Protein AF-A0A9D0VD77-F1 (afdb_monomer_lite)

Structure (mmCIF, N/CA/C/O backbone):
data_AF-A0A9D0VD77-F1
#
_entry.id   AF-A0A9D0VD77-F1
#
loop_
_atom_site.group_PDB
_atom_site.id
_atom_site.type_symbol
_atom_site.label_atom_id
_atom_site.label_alt_id
_atom_site.label_comp_id
_atom_site.label_asym_id
_atom_site.label_entity_id
_atom_site.label_seq_id
_atom_site.pdbx_PDB_ins_code
_atom_site.Cartn_x
_atom_site.Cartn_y
_atom_site.Cartn_z
_atom_site.occupancy
_atom_site.B_iso_or_equiv
_atom_site.auth_seq_id
_atom_site.auth_comp_id
_atom_site.auth_asym_id
_atom_site.auth_atom_id
_atom_site.pdbx_PDB_model_num
ATOM 1 N N . MET A 1 1 ? 48.380 3.563 -12.405 1.00 35.97 1 MET A N 1
ATOM 2 C CA . MET A 1 1 ? 47.969 3.584 -10.986 1.00 35.97 1 MET A CA 1
ATOM 3 C C . MET A 1 1 ? 46.488 3.288 -10.996 1.00 35.97 1 MET A C 1
ATOM 5 O O . MET A 1 1 ? 45.685 4.192 -11.178 1.00 35.97 1 MET A O 1
ATOM 9 N N . ASP A 1 2 ? 46.173 1.997 -10.956 1.00 28.11 2 ASP A N 1
ATOM 10 C CA . ASP A 1 2 ? 44.815 1.476 -11.045 1.00 28.11 2 ASP A CA 1
ATOM 11 C C . ASP A 1 2 ? 44.168 1.548 -9.664 1.00 28.11 2 ASP A C 1
ATOM 13 O O . ASP A 1 2 ? 44.627 0.905 -8.719 1.00 28.11 2 ASP A O 1
ATOM 17 N N . HIS A 1 3 ? 43.115 2.351 -9.536 1.00 27.16 3 HIS A N 1
ATOM 18 C CA . HIS A 1 3 ? 42.268 2.352 -8.350 1.00 27.16 3 HIS A CA 1
ATOM 19 C C . HIS A 1 3 ? 41.115 1.374 -8.568 1.00 27.16 3 HIS A C 1
ATOM 21 O O . HIS A 1 3 ? 40.095 1.702 -9.166 1.00 27.16 3 HIS A O 1
ATOM 27 N N . VAL A 1 4 ? 41.296 0.156 -8.061 1.00 24.28 4 VAL A N 1
ATOM 28 C CA . VAL A 1 4 ? 40.213 -0.805 -7.838 1.00 24.28 4 VAL A CA 1
ATOM 29 C C . VAL A 1 4 ? 39.378 -0.288 -6.666 1.00 24.28 4 VAL A C 1
ATOM 31 O O . VAL A 1 4 ? 39.831 -0.300 -5.520 1.00 24.28 4 VAL A O 1
ATOM 34 N N . VAL A 1 5 ? 38.168 0.198 -6.945 1.00 25.94 5 VAL A N 1
ATOM 35 C CA . VAL A 1 5 ? 37.179 0.525 -5.912 1.00 25.94 5 VAL A CA 1
ATOM 36 C C . VAL A 1 5 ? 36.472 -0.771 -5.521 1.00 25.94 5 VAL A C 1
ATOM 38 O O . VAL A 1 5 ? 35.730 -1.360 -6.301 1.00 25.94 5 VAL A O 1
ATOM 41 N N . SER A 1 6 ? 36.759 -1.236 -4.308 1.00 24.94 6 SER A N 1
ATOM 42 C CA . SER A 1 6 ? 36.106 -2.381 -3.675 1.00 24.94 6 SER A CA 1
ATOM 43 C C . SER A 1 6 ? 34.654 -2.025 -3.342 1.00 24.94 6 SER A C 1
ATOM 45 O O . SER A 1 6 ? 34.401 -1.163 -2.501 1.00 24.94 6 SER A O 1
ATOM 47 N N . ALA A 1 7 ? 33.698 -2.675 -4.009 1.00 24.58 7 ALA A N 1
ATOM 48 C CA . ALA A 1 7 ? 32.282 -2.579 -3.683 1.00 24.58 7 ALA A CA 1
ATOM 49 C C . ALA A 1 7 ? 32.013 -3.325 -2.365 1.00 24.58 7 ALA A C 1
ATOM 51 O O . ALA A 1 7 ? 31.964 -4.555 -2.325 1.00 24.58 7 ALA A O 1
ATOM 52 N N . SER A 1 8 ? 31.847 -2.587 -1.267 1.00 24.56 8 SER A N 1
ATOM 53 C CA . SER A 1 8 ? 31.396 -3.167 -0.004 1.00 24.56 8 SER A CA 1
ATOM 54 C C . SER A 1 8 ? 29.927 -3.578 -0.132 1.00 24.56 8 SER A C 1
ATOM 56 O O . SER A 1 8 ? 29.036 -2.726 -0.143 1.00 24.56 8 SER A O 1
ATOM 58 N N . ALA A 1 9 ? 29.671 -4.882 -0.226 1.00 27.88 9 ALA A N 1
ATOM 59 C CA . ALA A 1 9 ? 28.336 -5.448 -0.094 1.00 27.88 9 ALA A CA 1
ATOM 60 C C . ALA A 1 9 ? 27.751 -5.047 1.274 1.00 27.88 9 ALA A C 1
ATOM 62 O O . ALA A 1 9 ? 28.271 -5.429 2.323 1.00 27.88 9 ALA A O 1
ATOM 63 N N . GLY A 1 10 ? 26.692 -4.232 1.268 1.00 28.14 10 GLY A N 1
ATOM 64 C CA . GLY A 1 10 ? 25.902 -3.957 2.468 1.00 28.14 10 GLY A CA 1
ATOM 65 C C . GLY A 1 10 ? 25.265 -5.244 3.011 1.00 28.14 10 GLY A C 1
ATOM 66 O O . GLY A 1 10 ? 25.152 -6.225 2.273 1.00 28.14 10 GLY A O 1
ATOM 67 N N . PRO A 1 11 ? 24.851 -5.273 4.290 1.00 26.72 11 PRO A N 1
ATOM 68 C CA . PRO A 1 11 ? 24.397 -6.504 4.924 1.00 26.72 11 PRO A CA 1
ATOM 69 C C . PRO A 1 11 ? 23.180 -7.077 4.187 1.00 26.72 11 PRO A C 1
ATOM 71 O O . PRO A 1 11 ? 22.164 -6.398 4.022 1.00 26.72 11 PRO A O 1
ATOM 74 N N . MET A 1 12 ? 23.301 -8.337 3.753 1.00 25.12 12 MET A N 1
ATOM 75 C CA . MET A 1 12 ? 22.178 -9.151 3.287 1.00 25.12 12 MET A CA 1
ATOM 76 C C . MET A 1 12 ? 21.073 -9.155 4.354 1.00 25.12 12 MET A C 1
ATOM 78 O O . MET A 1 12 ? 21.381 -9.283 5.545 1.00 25.12 12 MET A O 1
ATOM 82 N N . PRO A 1 13 ? 19.790 -9.059 3.968 1.00 31.00 13 PRO A N 1
ATOM 83 C CA . PRO A 1 13 ? 18.707 -9.344 4.897 1.00 31.00 13 PRO A CA 1
ATOM 84 C C . PRO A 1 13 ? 18.796 -10.808 5.373 1.00 31.00 13 PRO A C 1
ATOM 86 O O . PRO A 1 13 ? 19.259 -11.669 4.618 1.00 31.00 13 PRO A O 1
ATOM 89 N N . PRO A 1 14 ? 18.376 -11.109 6.616 1.00 28.89 14 PRO A N 1
ATOM 90 C CA . PRO A 1 14 ? 18.438 -12.462 7.155 1.00 28.89 14 PRO A CA 1
ATOM 91 C C . PRO A 1 14 ? 17.616 -13.435 6.299 1.00 28.89 14 PRO A C 1
ATOM 93 O O . PRO A 1 14 ? 16.499 -13.131 5.880 1.00 28.89 14 PRO A O 1
ATOM 96 N N . ALA A 1 15 ? 18.192 -14.610 6.045 1.00 24.89 15 ALA A N 1
ATOM 97 C CA . ALA A 1 15 ? 17.569 -15.687 5.289 1.00 24.89 15 ALA A CA 1
ATOM 98 C C . ALA A 1 15 ? 16.396 -16.305 6.074 1.00 24.89 15 ALA A C 1
ATOM 100 O O . ALA A 1 15 ? 16.571 -16.673 7.235 1.00 24.89 15 ALA A O 1
ATOM 101 N N . GLY A 1 16 ? 15.230 -16.460 5.428 1.00 28.69 16 GLY A N 1
ATOM 102 C CA . GLY A 1 16 ? 14.153 -17.338 5.917 1.00 28.69 16 GLY A CA 1
ATOM 103 C C . GLY A 1 16 ? 12.765 -16.730 6.166 1.00 28.69 16 GLY A C 1
ATOM 104 O O . GLY A 1 16 ? 12.106 -17.154 7.109 1.00 28.69 16 GLY A O 1
ATOM 105 N N . TYR A 1 17 ? 12.268 -15.786 5.358 1.00 32.91 17 TYR A N 1
ATOM 106 C CA . TYR A 1 17 ? 10.870 -15.341 5.495 1.00 32.91 17 TYR A CA 1
ATOM 107 C C . TYR A 1 17 ? 9.922 -16.171 4.612 1.00 32.91 17 TYR A C 1
ATOM 109 O O . TYR A 1 17 ? 9.759 -15.888 3.426 1.00 32.91 17 TYR A O 1
ATOM 117 N N . ASN A 1 18 ? 9.299 -17.198 5.201 1.00 30.47 18 ASN A N 1
ATOM 118 C CA . ASN A 1 18 ? 8.206 -17.957 4.587 1.00 30.47 18 ASN A CA 1
ATOM 119 C C . ASN A 1 18 ? 6.882 -17.195 4.752 1.00 30.47 18 ASN A C 1
ATOM 121 O O . ASN A 1 18 ? 6.482 -16.855 5.860 1.00 30.47 18 ASN A O 1
ATOM 125 N N . GLY A 1 19 ? 6.194 -16.938 3.638 1.00 31.62 19 GLY A N 1
ATOM 126 C CA . GLY A 1 19 ? 4.950 -16.164 3.548 1.00 31.62 19 GLY A CA 1
ATOM 127 C C . GLY A 1 19 ? 3.683 -16.840 4.087 1.00 31.62 19 GLY A C 1
ATOM 128 O O . GLY A 1 19 ? 2.602 -16.532 3.594 1.00 31.62 19 GLY A O 1
ATOM 129 N N . ALA A 1 20 ? 3.789 -17.724 5.078 1.00 29.56 20 ALA A N 1
ATOM 130 C CA . ALA A 1 20 ? 2.644 -18.295 5.781 1.00 29.56 20 ALA A CA 1
ATOM 131 C C . ALA A 1 20 ? 2.590 -17.692 7.191 1.00 29.56 20 ALA A C 1
ATOM 133 O O . ALA A 1 20 ? 3.531 -17.852 7.966 1.00 29.56 20 ALA A O 1
ATOM 134 N N . MET A 1 21 ? 1.517 -16.967 7.524 1.00 39.38 21 MET A N 1
ATOM 135 C CA . MET A 1 21 ? 1.257 -16.631 8.924 1.00 39.38 21 MET A CA 1
ATOM 136 C C . MET A 1 21 ? 0.842 -17.922 9.635 1.00 39.38 21 MET A C 1
ATOM 138 O O . MET A 1 21 ? -0.277 -18.395 9.448 1.00 39.38 21 MET A O 1
ATOM 142 N N . ASP A 1 22 ? 1.762 -18.501 10.409 1.00 35.62 22 ASP A N 1
ATOM 143 C CA . ASP A 1 22 ? 1.461 -19.562 11.371 1.00 35.62 22 ASP A CA 1
ATOM 144 C C . ASP A 1 22 ? 0.293 -19.129 12.271 1.00 35.62 22 ASP A C 1
ATOM 146 O O . ASP A 1 22 ? 0.216 -17.987 12.726 1.00 35.62 22 ASP A O 1
ATOM 150 N N . SER A 1 23 ? -0.618 -20.059 12.555 1.00 40.84 23 SER A N 1
ATOM 151 C CA . SER A 1 23 ? -1.894 -19.844 13.256 1.00 40.84 23 SER A CA 1
ATOM 152 C C . SER A 1 23 ? -1.774 -19.480 14.746 1.00 40.84 23 SER A C 1
ATOM 154 O O . SER A 1 23 ? -2.766 -19.525 15.472 1.00 40.84 23 SER A O 1
ATOM 156 N N . THR A 1 24 ? -0.574 -19.144 15.226 1.00 42.94 24 THR A N 1
ATOM 157 C CA . THR A 1 24 ? -0.346 -18.669 16.596 1.00 42.94 24 THR A CA 1
ATOM 158 C C . THR A 1 24 ? -0.082 -17.165 16.549 1.00 42.94 24 THR A C 1
ATOM 160 O O . THR A 1 24 ? 0.889 -16.758 15.910 1.00 42.94 24 THR A O 1
ATOM 163 N N . PRO A 1 25 ? -0.905 -16.321 17.203 1.00 61.25 25 PRO A N 1
ATOM 164 C CA . PRO A 1 25 ? -0.681 -14.882 17.218 1.00 61.25 25 PRO A CA 1
ATOM 165 C C . PRO A 1 25 ? 0.712 -14.570 17.767 1.00 61.25 25 PRO A C 1
ATOM 167 O O . PRO A 1 25 ? 1.055 -14.999 18.869 1.00 61.25 25 PRO A O 1
ATOM 170 N N . ASP A 1 26 ? 1.503 -13.819 16.999 1.00 79.81 26 ASP A N 1
ATOM 171 C CA . ASP A 1 26 ? 2.815 -13.319 17.413 1.00 79.81 26 ASP A CA 1
ATOM 172 C C . ASP A 1 26 ? 2.726 -12.767 18.858 1.00 79.81 26 ASP A C 1
ATOM 174 O O . ASP A 1 26 ? 1.859 -11.924 19.137 1.00 79.81 26 ASP A O 1
ATOM 178 N N . PRO A 1 27 ? 3.571 -13.230 19.803 1.00 84.88 27 PRO A N 1
ATOM 179 C CA . PRO A 1 27 ? 3.551 -12.767 21.192 1.00 84.88 27 PRO A CA 1
ATOM 180 C C . PRO A 1 27 ? 3.632 -11.240 21.318 1.00 84.88 27 PRO A C 1
ATOM 182 O O . PRO A 1 27 ? 3.025 -10.651 22.216 1.00 84.88 27 PRO A O 1
ATOM 185 N N . THR A 1 28 ? 4.331 -10.594 20.384 1.00 88.00 28 THR A N 1
ATOM 186 C CA . THR A 1 28 ? 4.471 -9.138 20.282 1.00 88.00 28 THR A CA 1
ATOM 187 C C . THR A 1 28 ? 3.136 -8.479 19.948 1.00 88.00 28 THR A C 1
ATOM 189 O O . THR A 1 28 ? 2.740 -7.508 20.596 1.00 88.00 28 THR A O 1
ATOM 192 N N . ILE A 1 29 ? 2.399 -9.039 18.980 1.00 89.94 29 ILE A N 1
ATOM 193 C CA . ILE A 1 29 ? 1.053 -8.577 18.612 1.00 89.94 29 ILE A CA 1
ATOM 194 C C . ILE A 1 29 ? 0.099 -8.785 19.786 1.00 89.94 29 ILE A C 1
ATOM 196 O O . ILE A 1 29 ? -0.645 -7.871 20.128 1.00 89.94 29 ILE A O 1
ATOM 200 N N . THR A 1 30 ? 0.163 -9.940 20.451 1.00 92.81 30 THR A N 1
ATOM 201 C CA . THR A 1 30 ? -0.681 -10.250 21.616 1.00 92.81 30 THR A CA 1
ATOM 202 C C . THR A 1 30 ? -0.473 -9.241 22.747 1.00 92.81 30 THR A C 1
ATOM 204 O O . THR A 1 30 ? -1.439 -8.698 23.287 1.00 92.81 30 THR A O 1
ATOM 207 N N . LYS A 1 31 ? 0.788 -8.925 23.072 1.00 93.94 31 LYS A N 1
ATOM 208 C CA . LYS A 1 31 ? 1.132 -7.908 24.075 1.00 93.94 31 LYS A CA 1
ATOM 209 C C . LYS A 1 31 ? 0.582 -6.531 23.690 1.00 93.94 31 LYS A C 1
ATOM 211 O O . LYS A 1 31 ? -0.022 -5.856 24.524 1.00 93.94 31 LYS A O 1
ATOM 216 N N . LEU A 1 32 ? 0.765 -6.129 22.432 1.00 95.50 32 LEU A N 1
ATOM 217 C CA . LEU A 1 32 ? 0.318 -4.826 21.945 1.00 95.50 32 LEU A CA 1
ATOM 218 C C . LEU A 1 32 ? -1.213 -4.711 21.915 1.00 95.50 32 LEU A C 1
ATOM 220 O O . LEU A 1 32 ? -1.751 -3.672 22.289 1.00 95.50 32 LEU A O 1
ATOM 224 N N . VAL A 1 33 ? -1.921 -5.777 21.533 1.00 96.19 33 VAL A N 1
ATOM 225 C CA . VAL A 1 33 ? -3.389 -5.862 21.601 1.00 96.19 33 VAL A CA 1
ATOM 226 C C . VAL A 1 33 ? -3.873 -5.665 23.039 1.00 96.19 33 VAL A C 1
ATOM 228 O O . VAL A 1 33 ? -4.781 -4.866 23.261 1.00 96.19 33 VAL A O 1
ATOM 231 N N . GLY A 1 34 ? -3.225 -6.300 24.021 1.00 96.88 34 GLY A N 1
ATOM 232 C CA . GLY A 1 34 ? -3.537 -6.087 25.437 1.00 96.88 34 GLY A CA 1
ATOM 233 C C . GLY A 1 34 ? -3.341 -4.632 25.880 1.00 96.88 34 GLY A C 1
ATOM 234 O O . GLY A 1 34 ? -4.207 -4.065 26.546 1.00 96.88 34 GLY A O 1
ATOM 235 N N . ALA A 1 35 ? -2.245 -3.991 25.459 1.00 97.12 35 ALA A N 1
ATOM 236 C CA . ALA A 1 35 ? -1.995 -2.575 25.742 1.00 97.12 35 ALA A CA 1
ATOM 237 C C . ALA A 1 35 ? -3.045 -1.652 25.091 1.00 97.12 35 ALA A C 1
ATOM 239 O O . ALA A 1 35 ? -3.511 -0.702 25.722 1.00 97.12 35 ALA A O 1
ATOM 240 N N . LEU A 1 36 ? -3.467 -1.953 23.857 1.00 97.50 36 LEU A N 1
ATOM 241 C CA . LEU A 1 36 ? -4.533 -1.226 23.161 1.00 97.50 36 LEU A CA 1
ATOM 242 C C . LEU A 1 36 ? -5.879 -1.367 23.883 1.00 97.50 36 LEU A C 1
ATOM 244 O O . LEU A 1 36 ? -6.558 -0.365 24.093 1.00 97.50 36 LEU A O 1
ATOM 248 N N . GLN A 1 37 ? -6.243 -2.579 24.313 1.00 97.44 37 GLN A N 1
ATOM 249 C CA . GLN A 1 37 ? -7.464 -2.829 25.087 1.00 97.44 37 GLN A CA 1
ATOM 250 C C . GLN A 1 37 ? -7.475 -2.052 26.407 1.00 97.44 37 GLN A C 1
ATOM 252 O O . GLN A 1 37 ? -8.487 -1.447 26.755 1.00 97.44 37 GLN A O 1
ATOM 257 N N . GLN A 1 38 ? -6.347 -2.019 27.119 1.00 97.56 38 GLN A N 1
ATOM 258 C CA . GLN A 1 38 ? -6.222 -1.262 28.366 1.00 97.56 38 GLN A CA 1
ATOM 259 C C . GLN A 1 38 ? -6.323 0.253 28.143 1.00 97.56 38 GLN A C 1
ATOM 261 O O . GLN A 1 38 ? -7.007 0.935 28.902 1.00 97.56 38 GLN A O 1
ATOM 266 N N . ALA A 1 39 ? -5.668 0.782 27.106 1.00 97.19 39 ALA A N 1
ATOM 267 C CA . ALA A 1 39 ? -5.648 2.219 26.828 1.00 97.19 39 ALA A CA 1
ATOM 268 C C . ALA A 1 39 ? -6.990 2.755 26.301 1.00 97.19 39 ALA A C 1
ATOM 270 O O . ALA A 1 39 ? -7.376 3.890 26.598 1.00 97.19 39 ALA A O 1
ATOM 271 N N . LEU A 1 40 ? -7.696 1.956 25.498 1.00 96.81 40 LEU A N 1
ATOM 272 C CA . LEU A 1 40 ? -8.943 2.364 24.851 1.00 96.81 40 LEU A CA 1
ATOM 273 C C . LEU A 1 40 ? -10.189 2.001 25.657 1.00 96.81 40 LEU A C 1
ATOM 275 O O . LEU A 1 40 ? -11.193 2.706 25.553 1.00 96.81 40 LEU A O 1
ATOM 279 N N . GLY A 1 41 ? -10.131 0.948 26.478 1.00 95.25 41 GLY A N 1
ATOM 280 C CA . GLY A 1 41 ? -11.246 0.515 27.314 1.00 95.25 41 GLY A CA 1
ATOM 281 C C . GLY A 1 41 ? -12.535 0.353 26.506 1.00 95.25 41 GLY A C 1
ATOM 282 O O . GLY A 1 41 ? -12.547 -0.297 25.463 1.00 95.25 41 GLY A O 1
ATOM 283 N N . GLY A 1 42 ? -13.614 0.986 26.974 1.00 95.19 42 GLY A N 1
ATOM 284 C CA . GLY A 1 42 ? -14.928 0.931 26.325 1.00 95.19 42 GLY A CA 1
ATOM 285 C C . GLY A 1 42 ? -15.010 1.591 24.943 1.00 95.19 42 GLY A C 1
ATOM 286 O O . GLY A 1 42 ? -15.977 1.340 24.235 1.00 95.19 42 GLY A O 1
ATOM 287 N N . SER A 1 43 ? -14.019 2.396 24.544 1.00 97.44 43 SER A N 1
ATOM 288 C CA . SER A 1 43 ? -13.979 3.010 23.208 1.00 97.44 43 SER A CA 1
ATOM 289 C C . SER A 1 43 ? -13.467 2.062 22.125 1.00 97.44 43 SER A C 1
ATOM 291 O O . SER A 1 43 ? -13.608 2.354 20.939 1.00 97.44 43 SER A O 1
ATOM 293 N N . LEU A 1 44 ? -12.834 0.942 22.498 1.00 98.19 44 LEU A N 1
ATOM 294 C CA . LEU A 1 44 ? -12.348 -0.028 21.522 1.00 98.19 44 LEU A CA 1
ATOM 295 C C . LEU A 1 44 ? -13.516 -0.823 20.933 1.00 98.19 44 LEU A C 1
ATOM 297 O O . LEU A 1 44 ? -14.228 -1.514 21.658 1.00 98.19 44 LEU A O 1
ATOM 301 N N . VAL A 1 45 ? -13.643 -0.803 19.608 1.00 98.19 45 VAL A N 1
ATOM 302 C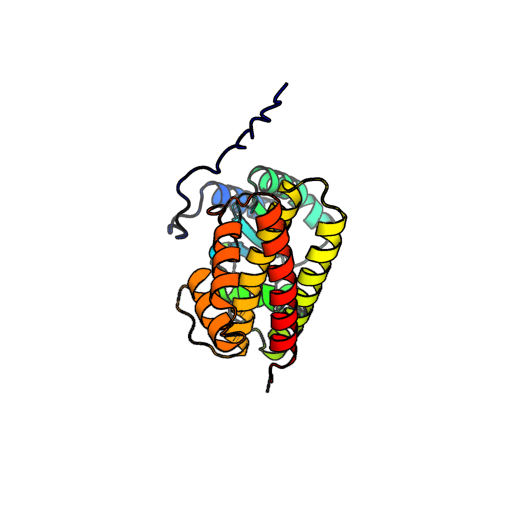 CA . VAL A 1 45 ? -14.633 -1.608 18.881 1.00 98.19 45 VAL A CA 1
ATOM 303 C C . VAL A 1 45 ? -14.013 -2.910 18.391 1.00 98.19 45 VAL A C 1
ATOM 305 O O . VAL A 1 45 ? -14.542 -3.991 18.650 1.00 98.19 45 VAL A O 1
ATOM 308 N N . SER A 1 46 ? -12.898 -2.823 17.663 1.00 98.00 46 SER A N 1
ATOM 309 C CA . SER A 1 46 ? -12.202 -4.002 17.138 1.00 98.00 46 SER A CA 1
ATOM 310 C C . SER A 1 46 ? -10.750 -3.727 16.774 1.00 98.00 46 SER A C 1
ATOM 312 O O . SER A 1 46 ? -10.336 -2.581 16.601 1.00 98.00 46 SER A O 1
ATOM 314 N N . ILE A 1 47 ? -9.964 -4.795 16.674 1.00 97.81 47 ILE A N 1
ATOM 315 C CA . ILE A 1 47 ? -8.589 -4.769 16.183 1.00 97.81 47 ILE A CA 1
ATOM 316 C C . ILE A 1 47 ? -8.445 -5.873 15.144 1.00 97.81 47 ILE A C 1
ATOM 318 O O . ILE A 1 47 ? -8.799 -7.022 15.416 1.00 97.81 47 ILE A O 1
ATOM 322 N N . TYR A 1 48 ? -7.877 -5.535 13.990 1.00 96.69 48 TYR A N 1
ATOM 323 C CA . TYR A 1 48 ? -7.527 -6.488 12.941 1.00 96.69 48 TYR A CA 1
ATOM 324 C C . TYR A 1 48 ? -6.032 -6.442 12.666 1.00 96.69 48 TYR A C 1
ATOM 326 O O . TYR A 1 48 ? -5.448 -5.357 12.627 1.00 96.69 48 TYR A O 1
ATOM 334 N N . THR A 1 49 ? -5.419 -7.591 12.399 1.00 94.75 49 THR A N 1
ATOM 335 C CA . THR A 1 49 ? -4.192 -7.622 11.596 1.00 94.75 49 THR A CA 1
ATOM 336 C C . THR A 1 49 ? -4.576 -7.578 10.124 1.00 94.75 49 THR A C 1
ATOM 338 O O . THR A 1 49 ? -5.636 -8.067 9.745 1.00 94.75 49 THR A O 1
ATOM 341 N N . PHE A 1 50 ? -3.741 -6.964 9.290 1.00 91.44 50 PHE A N 1
ATOM 342 C CA . PHE A 1 50 ? -3.928 -6.987 7.840 1.00 91.44 50 PHE A CA 1
ATOM 343 C C . PHE A 1 50 ? -2.601 -6.753 7.109 1.00 91.44 50 PHE A C 1
ATOM 345 O O . PHE A 1 50 ? -1.597 -6.313 7.688 1.00 91.44 50 PHE A O 1
ATOM 352 N N . GLY A 1 51 ? -2.608 -7.024 5.812 1.00 84.69 51 GLY A N 1
ATOM 353 C CA . GLY A 1 51 ? -1.600 -6.569 4.874 1.00 84.69 51 GLY A CA 1
ATOM 354 C C . GLY A 1 51 ? -1.014 -7.676 4.008 1.00 84.69 51 GLY A C 1
ATOM 355 O O . GLY A 1 51 ? -0.567 -8.705 4.521 1.00 84.69 51 GLY A O 1
ATOM 356 N N . ALA A 1 52 ? -0.919 -7.419 2.705 1.00 73.38 52 ALA A N 1
ATOM 357 C CA . ALA A 1 52 ? -0.421 -8.389 1.732 1.00 73.38 52 ALA A CA 1
ATOM 358 C C . ALA A 1 52 ? 1.062 -8.749 1.947 1.00 73.38 52 ALA A C 1
ATOM 360 O O . ALA A 1 52 ? 1.936 -7.876 2.015 1.00 73.38 52 ALA A O 1
ATOM 361 N N . SER A 1 53 ? 1.366 -10.049 2.016 1.00 69.56 53 SER A N 1
ATOM 362 C CA . SER A 1 53 ? 2.734 -10.570 2.166 1.00 69.56 53 SER A CA 1
ATOM 363 C C . SER A 1 53 ? 3.579 -10.364 0.903 1.00 69.56 53 SER A C 1
ATOM 365 O O . SER A 1 53 ? 4.748 -9.990 1.003 1.00 69.56 53 SER A O 1
ATOM 367 N N . PHE A 1 54 ? 2.976 -10.504 -0.282 1.00 65.00 54 PHE A N 1
ATOM 368 C CA . PHE A 1 54 ? 3.649 -10.404 -1.584 1.00 65.00 54 PHE A CA 1
ATOM 369 C C . PHE A 1 54 ? 4.141 -8.988 -1.943 1.00 65.00 54 PHE A C 1
ATOM 371 O O . PHE A 1 54 ? 4.965 -8.832 -2.841 1.00 65.00 54 PHE A O 1
ATOM 378 N N . ALA A 1 55 ? 3.690 -7.953 -1.227 1.00 59.75 55 ALA A N 1
ATOM 379 C CA . ALA A 1 55 ? 4.119 -6.564 -1.419 1.00 59.75 55 ALA A CA 1
ATOM 380 C C . ALA A 1 55 ? 5.164 -6.094 -0.380 1.00 59.75 55 ALA A C 1
ATOM 382 O O . ALA A 1 55 ? 5.513 -4.909 -0.328 1.00 59.75 55 ALA A O 1
ATOM 383 N N . ARG A 1 56 ? 5.672 -6.988 0.485 1.00 67.56 56 ARG A N 1
ATOM 384 C CA . ARG A 1 56 ? 6.608 -6.617 1.561 1.00 67.56 56 ARG A CA 1
ATOM 385 C C . ARG A 1 56 ? 8.048 -6.470 1.063 1.00 67.56 56 ARG A C 1
ATOM 387 O O . ARG A 1 56 ? 8.517 -7.170 0.169 1.00 67.56 56 ARG A O 1
ATOM 394 N N . GLY A 1 57 ? 8.766 -5.535 1.680 1.00 63.38 57 GLY A N 1
ATOM 395 C CA . GLY A 1 57 ? 10.210 -5.369 1.529 1.00 63.38 57 GLY A CA 1
ATOM 396 C C . GLY A 1 57 ? 10.964 -5.454 2.850 1.00 63.38 57 GLY A C 1
ATOM 397 O O . GLY A 1 57 ? 10.323 -5.491 3.894 1.00 63.38 57 GLY A O 1
ATOM 398 N N . PRO A 1 58 ? 12.310 -5.426 2.842 1.00 65.12 58 PRO A N 1
ATOM 399 C CA . PRO A 1 58 ? 13.120 -5.553 4.060 1.00 65.12 58 PRO A CA 1
ATOM 400 C C . PRO A 1 58 ? 12.819 -4.472 5.109 1.00 65.12 58 PRO A C 1
ATOM 402 O O . PRO A 1 58 ? 12.968 -4.673 6.314 1.00 65.12 58 PRO A O 1
ATOM 405 N N . THR A 1 59 ? 12.373 -3.304 4.645 1.00 69.12 59 THR A N 1
ATOM 406 C CA . THR A 1 59 ? 11.997 -2.153 5.471 1.00 69.12 59 THR A CA 1
ATOM 407 C C . THR A 1 59 ? 10.505 -2.109 5.805 1.00 69.12 59 THR A C 1
ATOM 409 O O . THR A 1 59 ? 10.068 -1.182 6.482 1.00 69.12 59 THR A O 1
ATOM 412 N N . ALA A 1 60 ? 9.710 -3.089 5.361 1.00 73.25 60 ALA A N 1
ATOM 413 C CA . ALA A 1 60 ? 8.289 -3.150 5.685 1.00 73.25 60 ALA A CA 1
ATOM 414 C C . ALA A 1 60 ? 8.077 -3.290 7.204 1.00 73.25 60 ALA A C 1
ATOM 416 O O . ALA A 1 60 ? 8.949 -3.818 7.906 1.00 73.25 60 ALA A O 1
ATOM 417 N N . PRO A 1 61 ? 6.937 -2.809 7.728 1.00 80.50 61 PRO A N 1
ATOM 418 C CA . PRO A 1 61 ? 6.564 -3.097 9.103 1.00 80.50 61 PRO A CA 1
ATOM 419 C C . PRO A 1 61 ? 6.418 -4.610 9.312 1.00 80.50 61 PRO A C 1
ATOM 421 O O . PRO A 1 61 ? 6.006 -5.334 8.400 1.00 80.50 61 PRO A O 1
ATOM 424 N N . ASN A 1 62 ? 6.735 -5.070 10.522 1.00 85.62 62 ASN A N 1
ATOM 425 C CA . ASN A 1 62 ? 6.599 -6.472 10.920 1.00 85.62 62 ASN A CA 1
ATOM 426 C C . ASN A 1 62 ? 5.124 -6.896 10.871 1.00 85.62 62 ASN A C 1
ATOM 428 O O . ASN A 1 62 ? 4.783 -7.950 10.333 1.00 85.62 62 ASN A O 1
ATOM 432 N N . ALA A 1 63 ? 4.237 -6.015 11.333 1.00 88.75 63 ALA A N 1
ATOM 433 C CA . ALA A 1 63 ? 2.793 -6.182 11.259 1.00 88.75 63 ALA A CA 1
ATOM 434 C C . ALA A 1 63 ? 2.089 -4.838 11.045 1.00 88.75 63 ALA A C 1
ATOM 436 O O . ALA A 1 63 ? 2.653 -3.767 11.290 1.00 88.75 63 ALA A O 1
ATOM 437 N N . ARG A 1 64 ? 0.835 -4.896 10.598 1.00 92.75 64 ARG A N 1
ATOM 438 C CA . ARG A 1 64 ? -0.069 -3.745 10.576 1.00 92.75 64 ARG A CA 1
ATOM 439 C C . ARG A 1 64 ? -1.305 -4.093 11.378 1.00 92.75 64 ARG A C 1
ATOM 441 O O . ARG A 1 64 ? -1.841 -5.188 11.212 1.00 92.75 64 ARG A O 1
ATOM 448 N N . LEU A 1 65 ? -1.729 -3.167 12.227 1.00 95.94 65 LEU A N 1
ATOM 449 C CA . LEU A 1 65 ? -2.972 -3.275 12.974 1.00 95.94 65 LEU A CA 1
ATOM 450 C C . LEU A 1 65 ? -3.918 -2.165 12.540 1.00 95.94 65 LEU A C 1
ATOM 452 O O . LEU A 1 65 ? -3.528 -0.997 12.523 1.00 95.94 65 LEU A O 1
ATOM 456 N N . LEU A 1 66 ? -5.151 -2.534 12.207 1.00 97.56 66 LEU A N 1
ATOM 457 C CA . LEU A 1 66 ? -6.267 -1.605 12.105 1.00 97.56 66 LEU A CA 1
ATOM 458 C C . LEU A 1 66 ? -7.005 -1.635 13.439 1.00 97.56 66 LEU A C 1
ATOM 460 O O . LEU A 1 66 ? -7.556 -2.665 13.818 1.00 97.56 66 LEU A O 1
ATOM 464 N N . VAL A 1 67 ? -6.988 -0.515 14.148 1.00 98.06 67 VAL A N 1
ATOM 465 C CA . VAL A 1 67 ? -7.674 -0.320 15.422 1.00 98.06 67 VAL A CA 1
ATOM 466 C C . VAL A 1 67 ? -8.916 0.512 15.143 1.00 98.06 67 VAL A C 1
ATOM 468 O O . VAL A 1 67 ? -8.808 1.655 14.698 1.00 98.06 67 VAL A O 1
ATOM 471 N N . LEU A 1 68 ? -10.085 -0.072 15.384 1.00 98.38 68 LEU A N 1
ATOM 472 C CA . LEU A 1 68 ? -11.365 0.602 15.244 1.00 98.38 68 LEU A CA 1
ATOM 473 C C . LEU A 1 68 ? -11.886 1.029 16.608 1.00 98.38 68 LEU A C 1
ATOM 475 O O . LEU A 1 68 ? -11.984 0.216 17.532 1.00 98.38 68 LEU A O 1
ATOM 479 N N . VAL A 1 69 ? -12.247 2.302 16.704 1.00 98.44 69 VAL A N 1
ATOM 480 C CA . VAL A 1 69 ? -12.821 2.926 17.898 1.00 98.44 69 VAL A CA 1
ATOM 481 C C . VAL A 1 69 ? -14.198 3.512 17.594 1.00 98.44 69 VAL A C 1
ATOM 483 O O . VAL A 1 69 ? -14.559 3.719 16.435 1.00 98.44 69 VAL A O 1
ATOM 486 N N . ASP A 1 70 ? -14.999 3.743 18.626 1.00 97.62 70 ASP A N 1
ATOM 487 C CA . ASP A 1 70 ? -16.350 4.300 18.499 1.00 97.62 70 ASP A CA 1
ATOM 488 C C . ASP A 1 70 ? -16.349 5.797 18.126 1.00 97.62 70 ASP A C 1
ATOM 490 O O . ASP A 1 70 ? -17.252 6.261 17.429 1.00 97.62 70 ASP A O 1
ATOM 494 N N . HIS A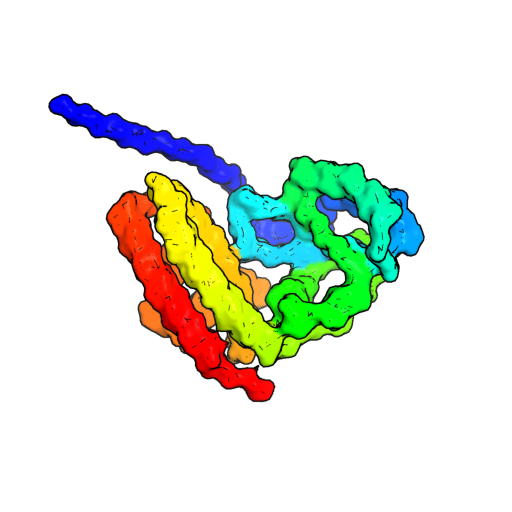 1 71 ? -15.316 6.540 18.530 1.00 97.31 71 HIS A N 1
ATOM 495 C CA . HIS A 1 71 ? -15.096 7.947 18.190 1.00 97.31 71 HIS A CA 1
ATOM 496 C C . HIS A 1 71 ? -13.603 8.283 18.086 1.00 97.31 71 HIS A C 1
ATOM 498 O O . HIS A 1 71 ? -12.747 7.533 18.543 1.00 97.31 71 HIS A O 1
ATOM 504 N N . LEU A 1 72 ? -13.282 9.435 17.491 1.00 96.44 72 LEU A N 1
ATOM 505 C CA . LEU A 1 72 ? -11.921 9.970 17.419 1.00 96.44 72 LEU A CA 1
ATOM 506 C C . LEU A 1 72 ? -11.893 11.384 17.991 1.00 96.44 72 LEU A C 1
ATOM 508 O O . LEU A 1 72 ? -12.544 12.282 17.459 1.00 96.44 72 LEU A O 1
ATOM 512 N N . ASP A 1 73 ? -11.118 11.582 19.053 1.00 97.06 73 ASP A N 1
ATOM 513 C CA . ASP A 1 73 ? -10.904 12.881 19.681 1.00 97.06 73 ASP A CA 1
ATOM 514 C C . ASP A 1 73 ? -9.492 13.004 20.283 1.00 97.06 73 ASP A C 1
ATOM 516 O O . ASP A 1 73 ? -8.716 12.046 20.326 1.00 97.06 73 ASP A O 1
ATOM 520 N N . GLY A 1 74 ? -9.132 14.213 20.723 1.00 97.62 74 GLY A N 1
ATOM 521 C CA . GLY A 1 74 ? -7.830 14.486 21.340 1.00 97.62 74 GLY A CA 1
ATOM 522 C C . GLY A 1 74 ? -7.525 13.589 22.551 1.00 97.62 74 GLY A C 1
ATOM 523 O O . GLY A 1 74 ? -6.473 12.948 22.558 1.00 97.62 74 GLY A O 1
ATOM 524 N N . PRO A 1 75 ? -8.428 13.478 23.544 1.00 97.00 75 PRO A N 1
ATOM 525 C CA . PRO A 1 75 ? -8.229 12.609 24.704 1.00 97.00 75 PRO A CA 1
ATOM 526 C C . PRO A 1 75 ? -7.970 11.137 24.359 1.00 97.00 75 PRO A C 1
ATOM 528 O O . PRO A 1 75 ? -7.143 10.491 25.007 1.00 97.00 75 PRO A O 1
ATOM 531 N N . LEU A 1 76 ? -8.651 10.575 23.357 1.00 97.12 76 LEU A N 1
ATOM 532 C CA . LEU A 1 76 ? -8.401 9.208 22.898 1.00 97.12 76 LEU A CA 1
ATOM 533 C C . LEU A 1 76 ? -7.012 9.074 22.267 1.00 97.12 76 LEU A C 1
ATOM 535 O O . LEU A 1 76 ? -6.293 8.114 22.560 1.00 97.12 76 LEU A O 1
ATOM 539 N N . LEU A 1 77 ? -6.602 10.050 21.452 1.00 96.94 77 LEU A N 1
ATOM 540 C CA . LEU A 1 77 ? -5.263 10.074 20.857 1.00 96.94 77 LEU A CA 1
ATOM 541 C C . LEU A 1 77 ? -4.160 10.196 21.921 1.00 96.94 77 LEU A C 1
ATOM 543 O O . LEU A 1 77 ? -3.127 9.532 21.803 1.00 96.94 77 LEU A O 1
ATOM 547 N N . GLU A 1 78 ? -4.382 10.975 22.984 1.00 96.94 78 GLU A N 1
ATOM 548 C CA . GLU A 1 78 ? -3.453 11.066 24.117 1.00 96.94 78 GLU A CA 1
ATOM 549 C C . GLU A 1 78 ? -3.282 9.717 24.826 1.00 96.94 78 GLU A C 1
ATOM 551 O O . GLU A 1 78 ? -2.147 9.308 25.085 1.00 96.94 78 GLU A O 1
ATOM 556 N N . ARG A 1 79 ? -4.377 8.975 25.060 1.00 96.06 79 ARG A N 1
ATOM 557 C CA . ARG A 1 79 ? -4.313 7.619 25.642 1.00 96.06 79 ARG A CA 1
ATOM 558 C C . ARG A 1 79 ? -3.569 6.626 24.747 1.00 96.06 79 ARG A C 1
ATOM 560 O O . ARG A 1 79 ? -2.876 5.747 25.255 1.00 96.06 79 ARG A O 1
ATOM 567 N N . LEU A 1 80 ? -3.683 6.765 23.426 1.00 95.75 80 LEU A N 1
ATOM 568 C CA . LEU A 1 80 ? -3.000 5.897 22.461 1.00 95.75 80 LEU A CA 1
ATOM 569 C C . LEU A 1 80 ? -1.523 6.234 22.248 1.00 95.75 80 LEU A C 1
ATOM 571 O O . LEU A 1 80 ? -0.767 5.369 21.801 1.00 95.75 80 LEU A O 1
ATOM 575 N N . SER A 1 81 ? -1.090 7.460 22.543 1.00 95.56 81 SER A N 1
ATOM 576 C CA . SER A 1 81 ? 0.271 7.926 22.249 1.00 95.56 81 SER A CA 1
ATOM 577 C C . SER A 1 81 ? 1.381 7.016 22.818 1.00 95.56 81 SER A C 1
ATOM 579 O O . SER A 1 81 ? 2.274 6.631 22.051 1.00 95.56 81 SER A O 1
ATOM 581 N N . PRO A 1 82 ? 1.323 6.556 24.089 1.00 95.94 82 PRO A N 1
ATOM 582 C CA . PRO A 1 82 ? 2.323 5.631 24.630 1.00 95.94 82 PRO A CA 1
ATOM 583 C C . PRO A 1 82 ? 2.337 4.277 23.909 1.00 95.94 82 PRO A C 1
ATOM 585 O O . PRO A 1 82 ? 3.405 3.764 23.575 1.00 95.94 82 PRO A O 1
ATOM 588 N N . VAL A 1 83 ? 1.156 3.730 23.603 1.00 96.25 83 VAL A N 1
ATOM 589 C CA . VAL A 1 83 ? 1.008 2.443 22.902 1.00 96.25 83 VAL A CA 1
ATOM 590 C C . VAL A 1 83 ? 1.517 2.550 21.461 1.00 96.25 83 VAL A C 1
ATOM 592 O O . VAL A 1 83 ? 2.191 1.652 20.961 1.00 96.25 83 VAL A O 1
ATOM 595 N N . SER A 1 84 ? 1.285 3.689 20.803 1.00 94.44 84 SER A N 1
ATOM 596 C CA . SER A 1 84 ? 1.840 3.991 19.481 1.00 94.44 84 SER A CA 1
ATOM 597 C C . SER A 1 84 ? 3.369 4.049 19.497 1.00 94.44 84 SER A C 1
ATOM 599 O O . SER A 1 84 ? 4.019 3.572 18.564 1.00 94.44 84 SER A O 1
ATOM 601 N N . ALA A 1 85 ? 3.969 4.599 20.555 1.00 94.88 85 ALA A N 1
ATOM 602 C CA . ALA A 1 85 ? 5.420 4.614 20.706 1.00 94.88 85 ALA A CA 1
ATOM 603 C C . ALA A 1 85 ? 6.002 3.201 20.874 1.00 94.88 85 ALA A C 1
ATOM 605 O O . ALA A 1 85 ? 7.054 2.914 20.302 1.00 94.88 85 ALA A O 1
ATOM 606 N N . GLU A 1 86 ? 5.322 2.316 21.607 1.00 94.12 86 GLU A N 1
ATOM 607 C CA . GLU A 1 86 ? 5.707 0.903 21.718 1.00 94.12 86 GLU A CA 1
ATOM 608 C C . GLU A 1 86 ? 5.570 0.176 20.374 1.00 94.12 86 GLU A C 1
ATOM 610 O O . GLU A 1 86 ? 6.535 -0.431 19.911 1.00 94.12 86 GLU A O 1
ATOM 615 N N . ALA A 1 87 ? 4.441 0.341 19.681 1.00 94.25 87 ALA A N 1
ATOM 616 C CA . ALA A 1 87 ? 4.223 -0.247 18.360 1.00 94.25 87 ALA A CA 1
ATOM 617 C C . ALA A 1 87 ? 5.327 0.133 17.358 1.00 94.25 87 ALA A C 1
ATOM 619 O O . ALA A 1 87 ? 5.837 -0.725 16.637 1.00 94.25 87 ALA A O 1
ATOM 620 N N . ARG A 1 88 ? 5.765 1.402 17.348 1.00 92.75 88 ARG A N 1
ATOM 621 C CA . ARG A 1 88 ? 6.863 1.859 16.477 1.00 92.75 88 ARG A CA 1
ATOM 622 C C . ARG A 1 88 ? 8.186 1.147 16.763 1.00 92.75 88 ARG A C 1
ATOM 624 O O . ARG A 1 88 ? 8.901 0.844 15.809 1.00 92.75 88 ARG A O 1
ATOM 631 N N . LYS A 1 89 ? 8.514 0.871 18.033 1.00 92.31 89 LYS A N 1
ATOM 632 C CA . LYS A 1 89 ? 9.740 0.136 18.407 1.00 92.31 89 LYS A CA 1
ATOM 633 C C . LYS A 1 89 ? 9.726 -1.283 17.843 1.00 92.31 89 LYS A C 1
ATOM 635 O O . LYS A 1 89 ? 10.736 -1.734 17.316 1.00 92.31 89 LYS A O 1
ATOM 640 N N . GLU A 1 90 ? 8.556 -1.912 17.851 1.00 91.19 90 GLU A N 1
ATOM 641 C CA . GLU A 1 90 ? 8.333 -3.251 17.295 1.00 91.19 90 GLU A CA 1
ATOM 642 C C . GLU A 1 90 ? 8.116 -3.255 15.772 1.00 91.19 90 GLU A C 1
ATOM 644 O O . GLU A 1 90 ? 7.809 -4.290 15.176 1.00 91.19 90 GLU A O 1
ATOM 649 N N . ARG A 1 91 ? 8.260 -2.094 15.112 1.00 90.75 91 ARG A N 1
ATOM 650 C CA . ARG A 1 91 ? 7.961 -1.889 13.684 1.00 90.75 91 ARG A CA 1
ATOM 651 C C . ARG A 1 91 ? 6.542 -2.338 13.317 1.00 90.75 91 ARG A C 1
ATOM 653 O O . ARG A 1 91 ? 6.314 -2.829 12.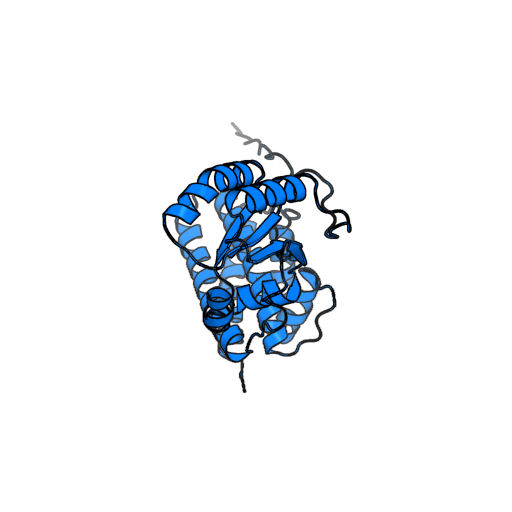211 1.00 90.75 91 ARG A O 1
ATOM 660 N N . ILE A 1 92 ? 5.590 -2.159 14.227 1.00 92.31 92 ILE A N 1
ATOM 661 C CA . ILE A 1 92 ? 4.165 -2.388 13.998 1.00 92.31 92 ILE A CA 1
ATOM 662 C C . ILE A 1 92 ? 3.524 -1.061 13.597 1.00 92.31 92 ILE A C 1
ATOM 664 O O . ILE A 1 92 ? 3.587 -0.066 14.322 1.00 92.31 92 ILE A O 1
ATOM 668 N N . LEU A 1 93 ? 2.899 -1.044 12.422 1.00 92.12 93 LEU A N 1
ATOM 669 C CA . LEU A 1 93 ? 2.148 0.115 11.959 1.00 92.12 93 LEU A CA 1
ATOM 670 C C . LEU A 1 93 ? 0.737 0.068 12.547 1.00 92.12 93 LEU A C 1
ATOM 672 O O . LEU A 1 93 ? -0.024 -0.850 12.250 1.00 92.12 93 LEU A O 1
ATOM 676 N N . LEU A 1 94 ? 0.381 1.078 13.336 1.00 94.62 94 LEU A N 1
ATOM 677 C CA . LEU A 1 94 ? -0.992 1.276 13.790 1.00 94.62 94 LEU A CA 1
ATOM 678 C C . LEU A 1 94 ? -1.729 2.197 12.819 1.00 94.62 94 LEU A C 1
ATOM 680 O O . LEU A 1 94 ? -1.294 3.326 12.582 1.00 94.62 94 LEU A O 1
ATOM 684 N N . ARG A 1 95 ? -2.857 1.722 12.298 1.00 95.38 95 ARG A N 1
ATOM 685 C CA . ARG A 1 95 ? -3.874 2.537 11.637 1.00 95.38 95 ARG A CA 1
ATOM 686 C C . ARG A 1 95 ? -5.073 2.639 12.568 1.00 95.38 95 ARG A C 1
ATOM 688 O O . ARG A 1 95 ? -5.509 1.633 13.115 1.00 95.38 95 ARG A O 1
ATOM 695 N N . LEU A 1 96 ? -5.575 3.851 12.752 1.00 96.69 96 LEU A N 1
ATOM 696 C CA . LEU A 1 96 ? -6.693 4.152 13.635 1.00 96.69 96 LEU A CA 1
ATOM 697 C C . LEU A 1 96 ? -7.841 4.713 12.800 1.00 96.69 96 LEU A C 1
ATOM 699 O O . LEU A 1 96 ? -7.602 5.586 11.966 1.00 96.69 96 LEU A O 1
ATOM 703 N N . ASP A 1 97 ? -9.052 4.214 13.021 1.00 97.56 97 ASP A N 1
ATOM 704 C CA . ASP A 1 97 ? -10.259 4.689 12.341 1.00 97.56 97 ASP A CA 1
ATOM 705 C C . ASP A 1 97 ? -11.515 4.372 13.175 1.00 97.56 97 ASP A C 1
ATOM 707 O O . ASP A 1 97 ? -11.432 3.774 14.250 1.00 97.56 97 ASP A O 1
ATOM 711 N N . THR A 1 98 ? -12.687 4.746 12.672 1.00 98.00 98 THR A N 1
ATOM 712 C CA . THR A 1 98 ? -13.982 4.262 13.169 1.00 98.00 98 THR A CA 1
ATOM 713 C C . THR A 1 98 ? -14.582 3.269 12.171 1.00 98.00 98 THR A C 1
ATOM 715 O O . THR A 1 98 ? -14.303 3.377 10.975 1.00 98.00 98 THR A O 1
ATOM 718 N N . PRO A 1 99 ? -15.462 2.340 12.591 1.00 97.50 99 PRO A N 1
ATOM 719 C CA . PRO A 1 99 ? -16.155 1.460 11.647 1.00 97.50 99 PRO A CA 1
ATOM 720 C C . PRO A 1 99 ? -16.898 2.239 10.557 1.00 97.50 99 PRO A C 1
ATOM 722 O O . PRO A 1 99 ? -16.800 1.922 9.375 1.00 97.50 99 PRO A O 1
ATOM 725 N N . LYS A 1 100 ? -17.582 3.324 10.948 1.00 96.62 100 LYS A N 1
ATOM 726 C CA . LYS A 1 100 ? -18.286 4.206 10.013 1.00 96.62 100 LYS A CA 1
ATOM 727 C C . LYS A 1 100 ? -17.326 4.882 9.032 1.00 96.62 100 LYS A C 1
ATOM 729 O O . LYS A 1 100 ? -17.672 5.006 7.867 1.00 96.62 100 LYS A O 1
ATOM 734 N N . GLY A 1 101 ? -16.152 5.314 9.493 1.00 96.25 101 GLY A N 1
ATOM 735 C CA . GLY A 1 101 ? -15.130 5.946 8.655 1.00 96.25 101 GLY A CA 1
ATOM 736 C C . GLY A 1 101 ? -14.593 5.003 7.582 1.00 96.25 101 GLY A C 1
ATOM 737 O O . GLY A 1 101 ? -14.562 5.370 6.410 1.00 96.25 101 GLY A O 1
ATOM 738 N N . VAL A 1 102 ? -14.271 3.759 7.952 1.00 96.62 102 VAL A N 1
ATOM 739 C CA . VAL A 1 102 ? -13.812 2.740 6.992 1.00 96.62 102 VAL A CA 1
ATOM 740 C C . VAL A 1 102 ? -14.896 2.429 5.958 1.00 96.62 102 VAL A C 1
ATOM 742 O O . VAL A 1 102 ? -14.624 2.470 4.763 1.00 96.62 102 VAL A O 1
ATOM 745 N N . LEU A 1 103 ? -16.133 2.179 6.398 1.00 94.94 103 LEU A N 1
ATOM 746 C CA . LEU A 1 103 ? -17.245 1.858 5.495 1.00 94.94 103 LEU A CA 1
ATOM 747 C C . LEU A 1 103 ? -17.625 3.027 4.575 1.00 94.94 103 LEU A C 1
ATOM 749 O O . LEU A 1 103 ? -17.996 2.808 3.429 1.00 94.94 103 LEU A O 1
ATOM 753 N N . ALA A 1 104 ? -17.527 4.268 5.057 1.00 94.69 104 ALA A N 1
ATOM 754 C CA . ALA A 1 104 ? -17.860 5.462 4.281 1.00 94.69 104 ALA A CA 1
ATOM 755 C C . ALA A 1 104 ? -16.727 5.938 3.356 1.00 94.69 104 ALA A C 1
ATOM 757 O O . ALA A 1 104 ? -16.863 6.998 2.754 1.00 94.69 104 ALA A O 1
ATOM 758 N N . SER A 1 105 ? -15.606 5.215 3.290 1.00 94.62 105 SER A N 1
ATOM 759 C CA . SER A 1 105 ? -14.437 5.609 2.498 1.00 94.62 105 SER A CA 1
ATOM 760 C C . SER A 1 105 ? -13.964 4.523 1.528 1.00 94.62 105 SER A C 1
ATOM 762 O O . SER A 1 105 ? -12.826 4.554 1.050 1.00 94.62 105 SER A O 1
ATOM 764 N N . THR A 1 106 ? -14.832 3.554 1.226 1.00 94.19 106 THR A N 1
ATOM 765 C CA . THR A 1 106 ? -14.520 2.441 0.320 1.00 94.19 106 THR A CA 1
ATOM 766 C C . THR A 1 106 ? -14.326 2.880 -1.131 1.00 94.19 106 THR A C 1
ATOM 768 O O . THR A 1 106 ? -13.598 2.216 -1.866 1.00 94.19 106 THR A O 1
ATOM 771 N N . ASP A 1 107 ? -14.920 4.005 -1.516 1.00 93.00 107 ASP A N 1
ATOM 772 C CA . ASP A 1 107 ? -14.828 4.670 -2.818 1.00 93.00 107 ASP A CA 1
ATOM 773 C C . ASP A 1 107 ? -13.541 5.492 -2.988 1.00 93.00 107 ASP A C 1
ATOM 775 O O . ASP A 1 107 ? -12.922 5.483 -4.051 1.00 93.00 107 ASP A O 1
ATOM 779 N N . VAL A 1 108 ? -13.091 6.156 -1.922 1.00 93.06 108 VAL A N 1
ATOM 780 C CA . VAL A 1 108 ? -11.876 6.986 -1.923 1.00 93.06 108 VAL A CA 1
ATOM 781 C C . VAL A 1 108 ? -10.609 6.206 -1.565 1.00 93.06 108 VAL A C 1
ATOM 783 O O . VAL A 1 108 ? -9.513 6.614 -1.949 1.00 93.06 108 VAL A O 1
ATOM 786 N N . PHE A 1 109 ? -10.730 5.066 -0.872 1.00 92.50 109 PHE A N 1
ATOM 787 C CA . PHE A 1 109 ? -9.615 4.156 -0.571 1.00 92.50 109 PHE A CA 1
ATOM 788 C C . PHE A 1 109 ? -9.830 2.693 -1.033 1.00 92.50 109 PHE A C 1
ATOM 790 O O . PHE A 1 109 ? -9.467 1.774 -0.293 1.00 92.50 109 PHE A O 1
ATOM 797 N N . PRO A 1 110 ? -10.332 2.418 -2.252 1.00 93.00 110 PRO A N 1
ATOM 798 C CA . PRO A 1 110 ? -10.694 1.072 -2.720 1.00 93.00 110 PRO A CA 1
ATOM 799 C C . PRO A 1 110 ? -9.552 0.052 -2.650 1.00 93.00 110 PRO A C 1
ATOM 801 O O . PRO A 1 110 ? -9.769 -1.104 -2.308 1.00 93.00 110 PRO A O 1
ATOM 804 N N . VAL A 1 111 ? -8.311 0.473 -2.896 1.00 90.19 111 VAL A N 1
ATOM 805 C CA . VAL A 1 111 ? -7.120 -0.393 -2.817 1.00 90.19 111 VAL A CA 1
ATOM 806 C C . VAL A 1 111 ? -6.855 -0.863 -1.376 1.00 90.19 111 VAL A C 1
ATOM 808 O O . VAL A 1 111 ? -6.475 -2.014 -1.154 1.00 90.19 111 VAL A O 1
ATOM 811 N N . PHE A 1 112 ? -7.084 0.007 -0.387 1.00 90.69 112 PHE A N 1
ATOM 812 C CA . PHE A 1 112 ? -6.995 -0.347 1.034 1.00 90.69 112 PHE A CA 1
ATOM 813 C C . PHE A 1 112 ? -8.184 -1.210 1.469 1.00 90.69 112 PHE A C 1
ATOM 815 O O . PHE A 1 112 ? -7.989 -2.191 2.182 1.00 90.69 112 PHE A O 1
ATOM 822 N N . THR A 1 113 ? -9.391 -0.889 1.000 1.00 93.50 113 THR A N 1
ATOM 823 C CA . THR A 1 113 ? -10.596 -1.705 1.205 1.00 93.50 113 THR A CA 1
ATOM 824 C C . THR A 1 113 ? -10.380 -3.133 0.722 1.00 93.50 113 THR A C 1
ATOM 826 O O . THR A 1 113 ? -10.618 -4.077 1.470 1.00 93.50 113 THR A O 1
ATOM 829 N N . LEU A 1 114 ? -9.837 -3.288 -0.487 1.00 90.94 114 LEU A N 1
ATOM 830 C CA . LEU A 1 114 ? -9.471 -4.583 -1.042 1.00 90.94 114 LEU A CA 1
ATOM 831 C C . LEU A 1 114 ? -8.469 -5.327 -0.144 1.00 90.94 114 LEU A C 1
ATOM 833 O O . LEU A 1 114 ? -8.645 -6.511 0.117 1.00 90.94 114 LEU A O 1
ATOM 837 N N . GLU A 1 115 ? -7.469 -4.631 0.409 1.00 89.50 115 GLU A N 1
ATOM 838 C CA . GLU A 1 115 ? -6.484 -5.255 1.311 1.00 89.50 115 GLU A CA 1
ATOM 839 C C . GLU A 1 115 ? -7.150 -5.831 2.559 1.00 89.50 115 GLU A C 1
ATOM 841 O O . GLU A 1 115 ? -6.798 -6.920 3.019 1.00 89.50 115 GLU A O 1
ATOM 846 N N . LEU A 1 116 ? -8.123 -5.103 3.108 1.00 92.06 116 LEU A N 1
ATOM 847 C CA . LEU A 1 116 ? -8.905 -5.549 4.254 1.00 92.06 116 LEU A CA 1
ATOM 848 C C . LEU A 1 116 ? -9.842 -6.705 3.899 1.00 92.06 116 LEU A C 1
ATOM 850 O O . LEU A 1 116 ? -10.058 -7.568 4.744 1.00 92.06 116 LEU A O 1
ATOM 854 N N . ILE A 1 117 ? -10.409 -6.741 2.693 1.00 90.69 117 ILE A N 1
ATOM 855 C CA . ILE A 1 117 ? -11.193 -7.890 2.214 1.00 90.69 117 ILE A CA 1
ATOM 856 C C . ILE A 1 117 ? -10.313 -9.135 2.148 1.00 90.69 117 ILE A C 1
ATOM 858 O O . ILE A 1 117 ? -10.672 -10.169 2.702 1.00 90.69 117 ILE A O 1
ATOM 862 N N . ASP A 1 118 ? -9.129 -8.991 1.568 1.00 85.81 118 ASP A N 1
ATOM 863 C CA . ASP A 1 118 ? -8.240 -10.107 1.272 1.00 85.81 118 ASP A CA 1
ATOM 864 C C . ASP A 1 118 ? -7.495 -10.660 2.492 1.00 85.81 118 ASP A C 1
ATOM 866 O O . ASP A 1 118 ? -7.151 -11.840 2.530 1.00 85.81 118 ASP A O 1
ATOM 870 N N . THR A 1 119 ? -7.142 -9.801 3.453 1.00 88.44 119 THR A N 1
ATOM 871 C CA . THR A 1 119 ? -6.092 -10.143 4.431 1.00 88.44 119 THR A CA 1
ATOM 872 C C . THR A 1 119 ? -6.438 -9.864 5.884 1.00 88.44 119 THR A C 1
ATOM 874 O O . THR A 1 119 ? -5.610 -10.154 6.754 1.00 88.44 119 THR A O 1
ATOM 877 N N . ARG A 1 120 ? -7.607 -9.278 6.184 1.00 92.31 120 ARG A N 1
ATOM 878 C CA . ARG A 1 120 ? -7.929 -8.949 7.576 1.00 92.31 120 ARG A CA 1
ATOM 879 C C . ARG A 1 120 ? -8.116 -10.215 8.405 1.00 92.31 120 ARG A C 1
ATOM 881 O O . ARG A 1 120 ? -8.800 -11.148 7.996 1.00 92.31 120 ARG A O 1
ATOM 888 N N . VAL A 1 121 ? -7.591 -10.194 9.621 1.00 93.12 121 VAL A N 1
ATOM 889 C CA . VAL A 1 121 ? -7.900 -11.188 10.650 1.00 93.12 121 VAL A CA 1
ATOM 890 C C . VAL A 1 121 ? -8.296 -10.441 11.911 1.00 93.12 121 VAL A C 1
ATOM 892 O O . VAL A 1 121 ? -7.525 -9.626 12.418 1.00 93.12 121 VAL A O 1
ATOM 895 N N . LEU A 1 122 ? -9.507 -10.692 12.410 1.00 95.50 122 LEU A N 1
ATOM 896 C CA . LEU A 1 122 ? -9.976 -10.124 13.672 1.00 95.50 122 LEU A CA 1
ATOM 897 C C . LEU A 1 122 ? -9.147 -10.708 14.822 1.00 95.50 122 LEU A C 1
ATOM 899 O O . LEU A 1 122 ? -9.126 -11.921 15.019 1.00 95.50 122 LEU A O 1
ATOM 903 N N . VAL A 1 123 ? -8.488 -9.843 15.593 1.00 95.88 123 VAL A N 1
ATOM 904 C CA . VAL A 1 123 ? -7.678 -10.250 16.755 1.00 95.88 123 VAL A CA 1
ATOM 905 C C . VAL A 1 123 ? -8.277 -9.806 18.090 1.00 95.88 123 VAL A C 1
ATOM 907 O O . VAL A 1 123 ? -7.93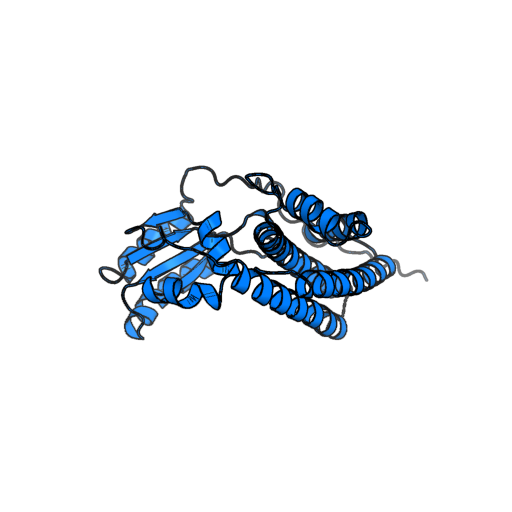0 -10.370 19.124 1.00 95.88 123 VAL A O 1
ATOM 910 N N . ALA A 1 124 ? -9.189 -8.827 18.094 1.00 96.19 124 ALA A N 1
ATOM 911 C CA . ALA A 1 124 ? -9.962 -8.443 19.277 1.00 96.19 124 ALA A CA 1
ATOM 912 C C . ALA A 1 124 ? -11.256 -7.702 18.902 1.00 96.19 124 ALA A C 1
ATOM 914 O O . ALA A 1 124 ? -11.281 -6.970 17.916 1.00 96.19 124 ALA A O 1
ATOM 915 N N . GLY A 1 125 ? -12.291 -7.812 19.742 1.00 95.88 125 GLY A N 1
ATOM 916 C CA . GLY A 1 125 ? -13.549 -7.065 19.611 1.00 95.88 125 GLY A CA 1
ATOM 917 C C . GLY A 1 125 ? -14.581 -7.731 18.697 1.00 95.88 125 GLY A C 1
ATOM 918 O O . GLY A 1 125 ? -14.601 -8.954 18.575 1.00 95.88 125 GLY A O 1
ATOM 919 N N . THR A 1 126 ? -15.448 -6.923 18.084 1.00 93.88 126 THR A N 1
ATOM 920 C CA . THR A 1 126 ? -16.545 -7.392 17.215 1.00 93.88 126 THR A CA 1
ATOM 921 C C . THR A 1 126 ? -16.215 -7.159 15.745 1.00 93.88 126 THR A C 1
ATOM 923 O O . THR A 1 126 ? -15.795 -6.059 15.381 1.00 93.88 126 THR A O 1
ATOM 926 N N . ASP A 1 127 ? -16.463 -8.153 14.885 1.00 95.38 127 ASP A N 1
ATOM 927 C CA . ASP A 1 127 ? -16.315 -7.963 13.439 1.00 95.38 127 ASP A CA 1
ATOM 928 C C . ASP A 1 127 ? -17.353 -6.956 12.921 1.00 95.38 127 ASP A C 1
ATOM 930 O O . ASP A 1 127 ? -18.555 -7.215 12.902 1.00 95.38 127 ASP A O 1
ATOM 934 N N . THR A 1 128 ? -16.871 -5.782 12.529 1.00 94.50 128 THR A N 1
ATOM 935 C CA . THR A 1 128 ? -17.663 -4.670 11.980 1.00 94.50 128 THR A CA 1
ATOM 936 C C . THR A 1 128 ? -17.373 -4.436 10.502 1.00 94.50 128 THR A C 1
ATOM 938 O O . THR A 1 128 ? -17.985 -3.564 9.891 1.00 94.50 128 THR A O 1
ATOM 941 N N . LEU A 1 129 ? -16.452 -5.216 9.927 1.00 94.69 129 LEU A N 1
ATOM 942 C CA . LEU A 1 129 ? -16.023 -5.114 8.535 1.00 94.69 129 LEU A CA 1
ATOM 943 C C . LEU A 1 129 ? -16.450 -6.338 7.713 1.00 94.69 129 LEU A C 1
ATOM 945 O O . LEU A 1 129 ? -16.055 -6.462 6.559 1.00 94.69 129 LEU A O 1
ATOM 949 N N . ALA A 1 130 ? -17.263 -7.238 8.274 1.00 90.19 130 ALA A N 1
ATOM 950 C CA . ALA A 1 130 ? -17.787 -8.418 7.587 1.00 90.19 130 ALA A CA 1
ATOM 951 C C . ALA A 1 130 ? -18.490 -8.091 6.255 1.00 90.19 130 ALA A C 1
ATOM 953 O O . ALA A 1 130 ? -18.374 -8.865 5.311 1.00 90.19 130 ALA A O 1
ATOM 954 N N . SER A 1 131 ? -19.163 -6.939 6.169 1.00 88.06 131 SER A N 1
ATOM 955 C CA . SER A 1 131 ? -19.875 -6.456 4.976 1.00 88.06 131 SER A CA 1
ATOM 956 C C . SER A 1 131 ? -19.057 -5.471 4.130 1.00 88.06 131 SER A C 1
ATOM 958 O O . SER A 1 131 ? -19.634 -4.633 3.441 1.00 88.06 131 SER A O 1
ATOM 960 N N . LEU A 1 132 ? -17.729 -5.466 4.265 1.00 92.62 132 LEU A N 1
ATOM 961 C CA . LEU A 1 132 ? -16.875 -4.578 3.485 1.00 92.62 132 LEU A CA 1
ATOM 962 C C . LEU A 1 132 ? -16.878 -5.024 2.019 1.00 92.62 132 LEU A C 1
ATOM 964 O O . LEU A 1 132 ? -16.525 -6.162 1.716 1.00 92.62 132 LEU A O 1
ATOM 968 N N . GLU A 1 133 ? -17.237 -4.108 1.128 1.00 89.94 133 GLU A N 1
ATOM 969 C CA . GLU A 1 133 ? -17.306 -4.331 -0.314 1.00 89.94 133 GLU A CA 1
ATOM 970 C C . GLU A 1 133 ? -16.475 -3.274 -1.043 1.00 89.94 133 GLU A C 1
ATOM 972 O O . GLU A 1 133 ? -16.258 -2.165 -0.542 1.00 89.94 133 GLU A O 1
ATOM 977 N N . VAL A 1 134 ? -15.990 -3.627 -2.230 1.00 89.75 134 VAL A N 1
ATOM 978 C CA . VAL A 1 134 ? -15.250 -2.721 -3.103 1.00 89.75 134 VAL A CA 1
ATOM 979 C C . VAL A 1 134 ? -15.846 -2.777 -4.503 1.00 89.75 134 VAL A C 1
ATOM 981 O O . VAL A 1 134 ? -16.078 -3.856 -5.042 1.00 89.75 134 VAL A O 1
ATOM 984 N N . HIS A 1 135 ? -16.098 -1.608 -5.087 1.00 88.88 135 HIS A N 1
ATOM 985 C CA . HIS A 1 135 ? -16.665 -1.506 -6.427 1.00 88.88 135 HIS A CA 1
ATOM 986 C C . HIS A 1 135 ? -15.544 -1.444 -7.479 1.00 88.88 135 HIS A C 1
ATOM 988 O O . HIS A 1 135 ? -14.606 -0.653 -7.306 1.00 88.88 135 HIS A O 1
ATOM 994 N N . PRO A 1 136 ? -15.619 -2.242 -8.564 1.00 88.56 136 PRO A N 1
ATOM 995 C CA . PRO A 1 136 ? -14.608 -2.253 -9.624 1.00 88.56 136 PRO A CA 1
ATOM 996 C C . PRO A 1 136 ? -14.333 -0.873 -10.232 1.00 88.56 136 PRO A C 1
ATOM 998 O O . PRO A 1 136 ? -13.175 -0.540 -10.471 1.00 88.56 136 PRO A O 1
ATOM 1001 N N . GLU A 1 137 ? -15.364 -0.038 -10.395 1.00 89.75 137 GLU A N 1
ATOM 1002 C CA . GLU A 1 137 ? -15.259 1.338 -10.910 1.00 89.75 137 GLU A CA 1
ATOM 1003 C C . GLU A 1 137 ? -14.285 2.206 -10.094 1.00 89.75 137 GLU A C 1
ATOM 1005 O O . GLU A 1 137 ? -13.391 2.854 -10.644 1.00 89.75 137 GLU A O 1
ATOM 1010 N N . HIS A 1 138 ? -14.376 2.148 -8.762 1.00 92.12 138 HIS A N 1
ATOM 1011 C CA . HIS A 1 138 ? -13.481 2.882 -7.871 1.00 92.12 138 HIS A CA 1
ATOM 1012 C C . HIS A 1 138 ? -12.067 2.288 -7.888 1.00 92.12 138 HIS A C 1
ATOM 1014 O O . HIS A 1 138 ? -11.078 3.028 -7.854 1.00 92.12 138 HIS A O 1
ATOM 1020 N N . LEU A 1 139 ? -11.946 0.956 -7.970 1.00 91.75 139 LEU A N 1
ATOM 1021 C CA . LEU A 1 139 ? -10.647 0.288 -8.086 1.00 91.75 139 LEU A CA 1
ATOM 1022 C C . LEU A 1 139 ? -9.914 0.688 -9.363 1.00 91.75 139 LEU A C 1
ATOM 1024 O O . LEU A 1 139 ? -8.732 1.017 -9.276 1.00 91.75 139 LEU A O 1
ATOM 1028 N N . ALA A 1 140 ? -10.590 0.681 -10.512 1.00 92.19 140 ALA A N 1
ATOM 1029 C CA . ALA A 1 140 ? -10.002 1.029 -11.802 1.00 92.19 140 ALA A CA 1
ATOM 1030 C C . ALA A 1 140 ? -9.430 2.454 -11.778 1.00 92.19 140 ALA A C 1
ATOM 1032 O O . ALA A 1 140 ? -8.226 2.644 -11.982 1.00 92.19 140 ALA A O 1
ATOM 1033 N N . LEU A 1 141 ? -10.261 3.429 -11.393 1.00 93.12 141 LEU A N 1
ATOM 1034 C CA . LEU A 1 141 ? -9.866 4.835 -11.308 1.00 93.12 141 LEU A CA 1
ATOM 1035 C C . LEU A 1 141 ? -8.708 5.047 -10.319 1.00 93.12 141 LEU A C 1
ATOM 1037 O O . LEU A 1 141 ? -7.729 5.740 -10.615 1.00 93.12 141 LEU A O 1
ATOM 1041 N N . HIS A 1 142 ? -8.771 4.423 -9.137 1.00 94.50 142 HIS A N 1
ATOM 1042 C CA . HIS A 1 142 ? -7.694 4.562 -8.159 1.00 94.50 142 HIS A CA 1
ATOM 1043 C C . HIS A 1 142 ? -6.405 3.853 -8.620 1.00 94.50 142 HIS A C 1
ATOM 1045 O O . HIS A 1 142 ? -5.303 4.349 -8.343 1.00 94.50 142 HIS A O 1
ATOM 1051 N N . CYS A 1 143 ? -6.493 2.727 -9.332 1.00 94.56 143 CYS A N 1
ATOM 1052 C CA . CYS A 1 143 ? -5.325 2.058 -9.906 1.00 94.56 143 CYS A CA 1
ATOM 1053 C C . CYS A 1 143 ? -4.630 2.953 -10.927 1.00 94.56 143 CYS A C 1
ATOM 1055 O O . CYS A 1 143 ? -3.421 3.168 -10.807 1.00 94.56 143 CYS A O 1
ATOM 1057 N N . GLU A 1 144 ? -5.384 3.544 -11.853 1.00 95.31 144 GLU A N 1
ATOM 1058 C CA . GLU A 1 144 ? -4.868 4.499 -12.835 1.00 95.31 144 GLU A CA 1
ATOM 1059 C C . GLU A 1 144 ? -4.155 5.672 -12.140 1.00 95.31 144 GLU A C 1
ATOM 1061 O O . GLU A 1 144 ? -2.964 5.925 -12.371 1.00 95.31 144 GLU A O 1
ATOM 1066 N N . GLN A 1 145 ? -4.834 6.337 -11.196 1.00 95.69 145 GLN A N 1
ATOM 1067 C CA . GLN A 1 145 ? -4.259 7.442 -10.426 1.00 95.69 145 GLN A CA 1
ATOM 1068 C C . GLN A 1 145 ? -2.972 7.019 -9.699 1.00 95.69 145 GLN A C 1
ATOM 1070 O O . GLN A 1 145 ? -1.964 7.735 -9.733 1.00 95.69 145 GLN A O 1
ATOM 1075 N N . SER A 1 146 ? -2.983 5.856 -9.045 1.00 95.38 146 SER A N 1
ATOM 1076 C CA . SER A 1 146 ? -1.840 5.338 -8.287 1.00 95.38 146 SER A CA 1
ATOM 1077 C C . SER A 1 146 ? -0.651 5.013 -9.182 1.00 95.38 146 SER A C 1
ATOM 1079 O O . SER A 1 146 ? 0.485 5.323 -8.813 1.00 95.38 146 SER A O 1
ATOM 1081 N N . LEU A 1 147 ? -0.892 4.432 -10.358 1.00 96.00 147 LEU A N 1
ATOM 1082 C CA . LEU A 1 147 ? 0.143 4.135 -11.345 1.00 96.00 147 LEU A CA 1
ATOM 1083 C C . LEU A 1 147 ? 0.741 5.424 -11.924 1.00 96.00 147 LEU A C 1
ATOM 1085 O O . LEU A 1 147 ? 1.965 5.538 -12.017 1.00 96.00 147 LEU A O 1
ATOM 1089 N N . ARG A 1 148 ? -0.078 6.449 -12.200 1.00 96.81 148 ARG A N 1
ATOM 1090 C CA . ARG A 1 148 ? 0.417 7.777 -12.615 1.00 96.81 148 ARG A CA 1
ATOM 1091 C C . ARG A 1 148 ? 1.272 8.435 -11.531 1.00 96.81 148 ARG A C 1
ATOM 1093 O O . ARG A 1 148 ? 2.320 9.012 -11.832 1.00 96.81 148 ARG A O 1
ATOM 1100 N N . VAL A 1 149 ? 0.860 8.345 -10.265 1.00 96.31 149 VAL A N 1
ATOM 1101 C CA . VAL A 1 149 ? 1.650 8.839 -9.123 1.00 96.31 149 VAL A CA 1
ATOM 1102 C C . VAL A 1 149 ? 2.965 8.071 -8.997 1.00 96.31 149 VAL A C 1
ATOM 1104 O O . VAL A 1 149 ? 4.014 8.683 -8.807 1.00 96.31 149 VAL A O 1
ATOM 1107 N N . LEU A 1 150 ? 2.935 6.74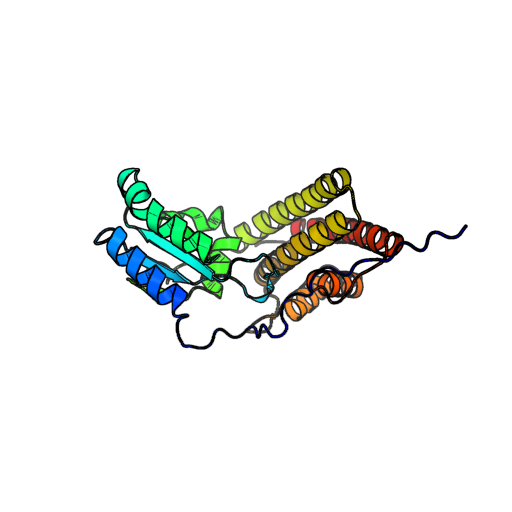6 -9.129 1.00 95.31 150 LEU A N 1
ATOM 1108 C CA . LEU A 1 150 ? 4.121 5.893 -9.114 1.00 95.31 150 LEU A CA 1
ATOM 1109 C C . LEU A 1 150 ? 5.103 6.293 -10.224 1.00 95.31 150 LEU A C 1
ATOM 1111 O O . LEU A 1 150 ? 6.277 6.520 -9.934 1.00 95.31 150 LEU A O 1
ATOM 1115 N N . HIS A 1 151 ? 4.618 6.472 -11.454 1.00 95.69 151 HIS A N 1
ATOM 1116 C CA . HIS A 1 151 ? 5.424 6.930 -12.585 1.00 95.69 151 HIS A CA 1
ATOM 1117 C C . HIS A 1 151 ? 6.087 8.292 -12.307 1.00 95.69 151 HIS A C 1
ATOM 1119 O O . HIS A 1 151 ? 7.297 8.449 -12.472 1.00 95.69 151 HIS A O 1
ATOM 1125 N N . ARG A 1 152 ? 5.330 9.275 -11.797 1.00 96.06 152 ARG A N 1
ATOM 1126 C CA . ARG A 1 152 ? 5.888 10.587 -11.411 1.00 96.06 152 ARG A CA 1
ATOM 1127 C C . ARG A 1 152 ? 6.934 10.472 -10.302 1.00 96.06 152 ARG A C 1
ATOM 1129 O O . ARG A 1 152 ? 7.956 11.150 -10.362 1.00 96.06 152 ARG A O 1
ATOM 1136 N N . ASN A 1 153 ? 6.709 9.602 -9.318 1.00 95.75 153 ASN A N 1
ATOM 1137 C CA . ASN A 1 153 ? 7.669 9.365 -8.241 1.00 95.75 153 ASN A CA 1
ATOM 1138 C C . ASN A 1 153 ? 8.970 8.743 -8.754 1.00 95.75 153 ASN A C 1
ATOM 1140 O O . ASN A 1 153 ? 10.025 9.062 -8.213 1.00 95.75 153 ASN A O 1
ATOM 1144 N N . LEU A 1 154 ? 8.922 7.893 -9.788 1.00 95.75 154 LEU A N 1
ATOM 1145 C CA . LEU A 1 154 ? 10.140 7.405 -10.436 1.00 95.75 154 LEU A CA 1
ATOM 1146 C C . LEU A 1 154 ? 10.927 8.558 -11.057 1.00 95.75 154 LEU A C 1
ATOM 1148 O O . LEU A 1 154 ? 12.114 8.683 -10.780 1.00 95.75 154 LEU A O 1
ATOM 1152 N N . LEU A 1 155 ? 10.272 9.433 -11.824 1.00 96.12 155 LEU A N 1
ATOM 1153 C CA . LEU A 1 155 ? 10.933 10.586 -12.447 1.00 96.12 155 LEU A CA 1
ATOM 1154 C C . LEU A 1 155 ? 11.582 11.510 -11.407 1.00 96.12 155 LEU A C 1
ATOM 1156 O O . LEU A 1 155 ? 12.770 11.811 -11.496 1.00 96.12 155 LEU A O 1
ATOM 1160 N N . VAL A 1 156 ? 10.819 11.933 -10.394 1.00 96.25 156 VAL A N 1
ATOM 1161 C CA . VAL A 1 156 ? 11.323 12.825 -9.335 1.00 96.25 156 VAL A CA 1
ATOM 1162 C C . VAL A 1 156 ? 12.429 12.150 -8.526 1.00 96.25 156 VAL A C 1
ATOM 1164 O O . VAL A 1 156 ? 13.447 12.774 -8.223 1.00 96.25 156 VAL A O 1
ATOM 1167 N N . GLY A 1 157 ? 12.242 10.873 -8.190 1.00 95.00 157 GLY A N 1
ATOM 1168 C CA . GLY A 1 157 ? 13.211 10.106 -7.421 1.00 95.00 157 GLY A CA 1
ATOM 1169 C C . GLY A 1 157 ? 14.520 9.896 -8.178 1.00 95.00 157 GLY A C 1
ATOM 1170 O O . GLY A 1 157 ? 15.577 10.010 -7.572 1.00 95.00 157 GLY A O 1
ATOM 1171 N N . TYR A 1 158 ? 14.468 9.676 -9.494 1.00 95.56 158 TYR A N 1
ATOM 1172 C CA . TYR A 1 158 ? 15.662 9.567 -10.332 1.00 95.56 158 TYR A CA 1
ATOM 1173 C C . TYR A 1 158 ? 16.451 10.871 -10.380 1.00 95.56 158 TYR A C 1
ATOM 1175 O O . TYR A 1 158 ? 17.660 10.865 -10.187 1.00 95.56 158 TYR A O 1
ATOM 1183 N N . LEU A 1 159 ? 15.767 12.004 -10.568 1.00 95.88 159 LEU A N 1
ATOM 1184 C CA . LEU A 1 159 ? 16.414 13.322 -10.578 1.00 95.88 159 LEU A CA 1
ATOM 1185 C C . LEU A 1 159 ? 17.033 13.698 -9.224 1.00 95.88 159 LEU A C 1
ATOM 1187 O O . LEU A 1 159 ? 17.921 14.544 -9.172 1.00 95.88 159 LEU A O 1
ATOM 1191 N N . SER A 1 160 ? 16.549 13.092 -8.140 1.00 94.88 160 SER A N 1
ATOM 1192 C CA . SER A 1 160 ? 17.041 13.318 -6.777 1.00 94.88 160 SER A CA 1
ATOM 1193 C C . SER A 1 160 ? 18.080 12.284 -6.328 1.00 94.88 160 SER A C 1
ATOM 1195 O O . SER A 1 160 ? 18.680 12.450 -5.267 1.00 94.88 160 SER A O 1
ATOM 1197 N N . ALA A 1 161 ? 18.270 11.204 -7.090 1.00 95.12 161 ALA A N 1
ATOM 1198 C CA . ALA A 1 161 ? 19.204 10.142 -6.751 1.00 95.12 161 ALA A CA 1
ATOM 1199 C C . ALA A 1 161 ? 20.645 10.636 -6.906 1.00 95.12 161 ALA A C 1
ATOM 1201 O O . ALA A 1 161 ? 20.995 11.248 -7.915 1.00 95.12 161 ALA A O 1
ATOM 1202 N N . SER A 1 162 ? 21.480 10.367 -5.904 1.00 90.00 162 SER A N 1
ATOM 1203 C CA . SER A 1 162 ? 22.908 10.710 -5.955 1.00 90.00 162 SER A CA 1
ATOM 1204 C C . SER A 1 162 ? 23.770 9.499 -6.302 1.00 90.00 162 SER A C 1
ATOM 1206 O O . SER A 1 162 ? 24.868 9.658 -6.831 1.00 90.00 162 SER A O 1
ATOM 1208 N N . GLU A 1 163 ? 23.268 8.291 -6.030 1.00 94.75 163 GLU A N 1
ATOM 1209 C CA . GLU A 1 163 ? 23.982 7.033 -6.241 1.00 94.75 163 GLU A CA 1
ATOM 1210 C C . GLU A 1 163 ? 23.071 5.949 -6.845 1.00 94.75 163 GLU A C 1
ATOM 1212 O O . GLU A 1 163 ? 21.849 5.957 -6.671 1.00 94.75 163 GLU A O 1
ATOM 1217 N N . ASP A 1 164 ? 23.670 4.932 -7.472 1.00 95.31 164 ASP A N 1
ATOM 1218 C CA . ASP A 1 164 ? 22.961 3.759 -8.019 1.00 95.31 164 ASP A CA 1
ATOM 1219 C C . ASP A 1 164 ? 22.093 3.051 -6.978 1.00 95.31 164 ASP A C 1
ATOM 1221 O O . ASP A 1 164 ? 21.026 2.506 -7.274 1.00 95.31 164 ASP A O 1
ATOM 1225 N N . ARG A 1 165 ? 22.537 3.075 -5.720 1.00 93.19 165 ARG A N 1
ATOM 1226 C CA . ARG A 1 165 ? 21.790 2.506 -4.603 1.00 93.19 165 ARG A CA 1
ATOM 1227 C C . ARG A 1 165 ? 20.421 3.167 -4.442 1.00 93.19 165 ARG A C 1
ATOM 1229 O O . ARG A 1 165 ? 19.450 2.448 -4.186 1.00 93.19 165 ARG A O 1
ATOM 1236 N N . ASP A 1 166 ? 20.344 4.484 -4.606 1.00 94.56 166 ASP A N 1
ATOM 1237 C CA . ASP A 1 166 ? 19.102 5.247 -4.480 1.00 94.56 166 ASP A CA 1
ATOM 1238 C C . ASP A 1 166 ? 18.132 4.862 -5.599 1.00 94.56 166 ASP A C 1
ATOM 1240 O O . ASP A 1 166 ? 16.965 4.562 -5.336 1.00 94.56 166 ASP A O 1
ATOM 1244 N N . ILE A 1 167 ? 18.637 4.768 -6.834 1.00 95.69 167 ILE A N 1
ATOM 1245 C CA . ILE A 1 167 ? 17.864 4.357 -8.017 1.00 95.69 167 ILE A CA 1
ATOM 1246 C C . ILE A 1 167 ? 17.324 2.936 -7.831 1.00 95.69 167 ILE A C 1
ATOM 1248 O O . ILE A 1 167 ? 16.130 2.679 -8.017 1.00 95.69 167 ILE A O 1
ATOM 1252 N N . ALA A 1 168 ? 18.181 2.003 -7.413 1.00 95.00 168 ALA A N 1
ATOM 1253 C CA . ALA A 1 168 ? 17.772 0.628 -7.170 1.00 95.00 168 ALA A CA 1
ATOM 1254 C C . ALA A 1 168 ? 16.729 0.554 -6.046 1.00 95.00 168 ALA A C 1
ATOM 1256 O O . ALA A 1 168 ? 15.720 -0.133 -6.184 1.00 95.00 168 ALA A O 1
ATOM 1257 N N . GLN A 1 169 ? 16.923 1.266 -4.932 1.00 92.50 169 GLN A N 1
ATOM 1258 C CA . GLN A 1 169 ? 15.952 1.300 -3.834 1.00 92.50 169 GLN A CA 1
ATOM 1259 C C . GLN A 1 169 ? 14.602 1.879 -4.275 1.00 92.50 169 GLN A C 1
ATOM 1261 O O . GLN A 1 169 ? 13.558 1.316 -3.926 1.00 92.50 169 GLN A O 1
ATOM 1266 N N . LEU A 1 170 ? 14.624 2.949 -5.067 1.00 94.19 170 LEU A N 1
ATOM 1267 C CA . LEU A 1 170 ? 13.439 3.566 -5.648 1.00 94.19 170 LEU A CA 1
ATOM 1268 C C . LEU A 1 170 ? 12.662 2.569 -6.519 1.00 94.19 170 LEU A C 1
ATOM 1270 O O . LEU A 1 170 ? 11.468 2.371 -6.280 1.00 94.19 170 LEU A O 1
ATOM 1274 N N . LEU A 1 171 ? 13.331 1.886 -7.459 1.00 94.94 171 LEU A N 1
ATOM 1275 C CA . LEU A 1 171 ? 12.703 0.851 -8.291 1.00 94.94 171 LEU A CA 1
ATOM 1276 C C . LEU A 1 171 ? 12.093 -0.256 -7.430 1.00 94.94 171 LEU A C 1
ATOM 1278 O O . LEU A 1 171 ? 10.910 -0.559 -7.566 1.00 94.94 171 LEU A O 1
ATOM 1282 N N . ARG A 1 172 ? 12.849 -0.812 -6.476 1.00 92.38 172 ARG A N 1
ATOM 1283 C CA . ARG A 1 172 ? 12.344 -1.876 -5.590 1.00 92.38 172 ARG A CA 1
ATOM 1284 C C . ARG A 1 172 ? 11.077 -1.460 -4.845 1.00 92.38 172 ARG A C 1
ATOM 1286 O O . ARG A 1 172 ? 10.158 -2.265 -4.696 1.00 92.38 172 ARG A O 1
ATOM 1293 N N . GLN A 1 173 ? 11.029 -0.224 -4.349 1.00 89.50 173 GLN A N 1
ATOM 1294 C CA . GLN A 1 173 ? 9.861 0.293 -3.642 1.00 89.50 173 GLN A CA 1
ATOM 1295 C C . GLN A 1 173 ? 8.661 0.456 -4.578 1.00 89.50 173 GLN A C 1
ATOM 1297 O O . GLN A 1 173 ? 7.557 0.049 -4.214 1.00 89.50 173 GLN A O 1
ATOM 1302 N N . GLN A 1 174 ? 8.857 1.039 -5.762 1.00 92.00 174 GLN A N 1
ATOM 1303 C CA . GLN A 1 174 ? 7.753 1.259 -6.690 1.00 92.00 174 GLN A CA 1
ATOM 1304 C C . GLN A 1 174 ? 7.228 -0.060 -7.272 1.00 92.00 174 GLN A C 1
ATOM 1306 O O . GLN A 1 174 ? 6.018 -0.246 -7.298 1.00 92.00 174 GLN A O 1
ATOM 1311 N N . ILE A 1 175 ? 8.083 -1.024 -7.624 1.00 92.12 175 ILE A N 1
ATOM 1312 C CA . ILE A 1 175 ? 7.637 -2.320 -8.167 1.00 92.12 175 ILE A CA 1
ATOM 1313 C C . ILE A 1 175 ? 6.782 -3.097 -7.168 1.00 92.12 175 ILE A C 1
ATOM 1315 O O . ILE A 1 175 ? 5.724 -3.600 -7.530 1.00 92.12 175 ILE A O 1
ATOM 1319 N N . ARG A 1 176 ? 7.157 -3.120 -5.885 1.00 87.94 176 ARG A N 1
ATOM 1320 C CA . ARG A 1 176 ? 6.315 -3.738 -4.845 1.00 87.94 176 ARG A CA 1
ATOM 1321 C C . ARG A 1 176 ? 4.928 -3.110 -4.755 1.00 87.94 176 ARG A C 1
ATOM 1323 O O . ARG A 1 176 ? 3.948 -3.823 -4.565 1.00 87.94 176 ARG A O 1
ATOM 1330 N N . ARG A 1 177 ? 4.844 -1.783 -4.895 1.00 88.81 177 ARG A N 1
ATOM 1331 C CA . ARG A 1 177 ? 3.558 -1.072 -4.939 1.00 88.81 177 ARG A CA 1
ATOM 1332 C C . ARG A 1 177 ? 2.789 -1.411 -6.214 1.00 88.81 177 ARG A C 1
ATOM 1334 O O . ARG A 1 177 ? 1.594 -1.661 -6.126 1.00 88.81 177 ARG A O 1
ATOM 1341 N N . ALA A 1 178 ? 3.466 -1.471 -7.362 1.00 93.56 178 ALA A N 1
ATOM 1342 C CA . ALA A 1 178 ? 2.860 -1.829 -8.641 1.00 93.56 178 ALA A CA 1
ATOM 1343 C C . ALA A 1 178 ? 2.229 -3.227 -8.607 1.00 93.56 178 ALA A C 1
ATOM 1345 O O . ALA A 1 178 ? 1.101 -3.366 -9.051 1.00 93.56 178 ALA A O 1
ATOM 1346 N N . VAL A 1 179 ? 2.882 -4.231 -8.009 1.00 92.44 179 VAL A N 1
ATOM 1347 C CA . VAL A 1 179 ? 2.317 -5.593 -7.878 1.00 92.44 179 VAL A CA 1
ATOM 1348 C C . VAL A 1 179 ? 0.968 -5.585 -7.156 1.00 92.44 179 VAL A C 1
ATOM 1350 O O . VAL A 1 179 ? 0.047 -6.290 -7.556 1.00 92.44 179 VAL A O 1
ATOM 1353 N N . TYR A 1 180 ? 0.821 -4.767 -6.113 1.00 88.62 180 TYR A N 1
ATOM 1354 C CA . TYR A 1 180 ? -0.457 -4.657 -5.413 1.00 88.62 180 TYR A CA 1
ATOM 1355 C C . TYR A 1 180 ? -1.541 -4.002 -6.284 1.00 88.62 180 TYR A C 1
ATOM 1357 O O . TYR A 1 180 ? -2.685 -4.448 -6.291 1.00 88.62 180 TYR A O 1
ATOM 1365 N N . LEU A 1 181 ? -1.174 -2.985 -7.070 1.00 93.56 181 LEU A N 1
ATOM 1366 C CA . LEU A 1 181 ? -2.083 -2.366 -8.040 1.00 93.56 181 LEU A CA 1
ATOM 1367 C C . LEU A 1 181 ? -2.456 -3.341 -9.166 1.00 93.56 181 LEU A C 1
ATOM 1369 O O . LEU A 1 181 ? -3.611 -3.383 -9.565 1.00 93.56 181 LEU A O 1
ATOM 1373 N N . LEU A 1 182 ? -1.522 -4.179 -9.624 1.00 94.88 182 LEU A N 1
ATOM 1374 C CA . LEU A 1 182 ? -1.796 -5.223 -10.613 1.00 94.88 182 LEU A CA 1
ATOM 1375 C C . LEU A 1 182 ? -2.810 -6.246 -10.090 1.00 94.88 182 LEU A C 1
ATOM 1377 O O . LEU A 1 182 ? -3.690 -6.642 -10.842 1.00 94.88 182 LEU A O 1
ATOM 1381 N N . ARG A 1 183 ? -2.762 -6.623 -8.803 1.00 91.88 183 ARG A N 1
ATOM 1382 C CA . ARG A 1 183 ? -3.808 -7.472 -8.199 1.00 91.88 183 ARG A CA 1
ATOM 1383 C C . ARG A 1 183 ? -5.185 -6.819 -8.308 1.00 91.88 183 ARG A C 1
ATOM 1385 O O . ARG A 1 183 ? -6.130 -7.471 -8.733 1.00 91.88 183 ARG A O 1
ATOM 1392 N N . ALA A 1 184 ? -5.287 -5.543 -7.939 1.00 92.12 184 ALA A N 1
ATOM 1393 C CA . ALA A 1 184 ? -6.537 -4.796 -8.042 1.00 92.12 184 ALA A CA 1
ATOM 1394 C C . ALA A 1 184 ? -7.038 -4.719 -9.495 1.00 92.12 184 ALA A C 1
ATOM 1396 O O . ALA A 1 184 ? -8.214 -4.956 -9.746 1.00 92.12 184 ALA A O 1
ATOM 1397 N N . VAL A 1 185 ? -6.141 -4.480 -10.455 1.00 94.69 185 VAL A N 1
ATOM 1398 C CA . VAL A 1 185 ? -6.459 -4.504 -11.892 1.00 94.69 185 VAL A CA 1
ATOM 1399 C C . VAL A 1 185 ? -6.929 -5.888 -12.351 1.00 94.69 185 VAL A C 1
ATOM 1401 O O . VAL A 1 185 ? -7.896 -5.983 -13.100 1.00 94.69 185 VAL A O 1
ATOM 1404 N N . GLY A 1 186 ? -6.298 -6.963 -11.875 1.00 93.44 186 GLY A N 1
ATOM 1405 C CA . GLY A 1 186 ? -6.722 -8.330 -12.169 1.00 93.44 186 GLY A CA 1
ATOM 1406 C C . GLY A 1 186 ? -8.139 -8.628 -11.682 1.00 93.44 186 GLY A C 1
ATOM 1407 O O . GLY A 1 186 ? -8.884 -9.290 -12.392 1.00 93.44 186 GLY A O 1
ATOM 1408 N N . LEU A 1 187 ? -8.539 -8.085 -10.528 1.00 90.25 187 LEU A N 1
ATOM 1409 C CA . LEU A 1 187 ? -9.915 -8.200 -10.032 1.00 90.25 187 LEU A CA 1
ATOM 1410 C C . LEU A 1 187 ? -10.909 -7.392 -10.864 1.00 90.25 187 LEU A C 1
ATOM 1412 O O . LEU A 1 187 ? -11.968 -7.912 -11.191 1.00 90.25 187 LEU A O 1
ATOM 1416 N N . VAL A 1 188 ? -10.561 -6.155 -11.238 1.00 92.06 188 VAL A N 1
ATOM 1417 C CA . VAL A 1 188 ? -11.393 -5.325 -12.132 1.00 92.06 188 VAL A CA 1
ATOM 1418 C C . VAL A 1 188 ? -11.657 -6.041 -13.458 1.00 92.06 188 VAL A C 1
ATOM 1420 O O . VAL A 1 188 ? -12.745 -5.937 -14.008 1.00 92.06 188 VAL A O 1
ATOM 1423 N N . ARG A 1 189 ? -10.672 -6.792 -13.955 1.00 92.50 189 ARG A N 1
ATOM 1424 C CA . ARG A 1 189 ? -10.763 -7.565 -15.199 1.00 92.50 189 ARG A CA 1
ATOM 1425 C C . ARG A 1 189 ? -11.258 -9.000 -15.025 1.00 92.50 189 ARG A C 1
ATOM 1427 O O . ARG A 1 189 ? -11.239 -9.752 -15.995 1.00 92.50 189 ARG A O 1
ATOM 1434 N N . GLU A 1 190 ? -11.642 -9.392 -13.812 1.00 92.00 190 GLU A N 1
ATOM 1435 C CA . GLU A 1 190 ? -12.091 -10.753 -13.487 1.00 92.00 190 GLU A CA 1
ATOM 1436 C C . GLU A 1 190 ? -11.100 -11.850 -13.938 1.00 92.00 190 GLU A C 1
ATOM 1438 O O . GLU A 1 190 ? -11.482 -12.946 -14.356 1.00 92.00 190 GLU A O 1
ATOM 1443 N N . LEU A 1 191 ? -9.796 -11.560 -13.867 1.00 93.81 191 LEU A N 1
ATOM 1444 C CA . LEU A 1 191 ? -8.757 -12.496 -14.285 1.00 93.81 191 LEU A CA 1
ATOM 1445 C C . LEU A 1 191 ? -8.635 -13.665 -13.293 1.00 93.81 191 LEU A C 1
ATOM 1447 O O . LEU A 1 191 ? -8.745 -13.465 -12.079 1.00 93.81 191 LEU A O 1
ATOM 1451 N N . PRO A 1 192 ? -8.333 -14.886 -13.774 1.00 92.81 192 PRO A N 1
ATOM 1452 C CA . PRO A 1 192 ? -8.253 -16.083 -12.941 1.00 92.81 192 PRO A CA 1
ATOM 1453 C C . PRO A 1 192 ? -6.938 -16.131 -12.144 1.00 92.81 192 PRO A C 1
ATOM 1455 O O . PRO A 1 192 ? -6.029 -16.906 -12.448 1.00 92.81 192 PRO A O 1
ATOM 1458 N N . LEU A 1 193 ? -6.820 -15.284 -11.121 1.00 89.69 193 LEU A N 1
ATOM 1459 C CA . LEU A 1 193 ? -5.677 -15.282 -10.211 1.00 89.69 193 LEU A CA 1
ATOM 1460 C C . LEU A 1 193 ? -5.716 -16.510 -9.278 1.00 89.69 193 LEU A C 1
ATOM 1462 O O . LEU A 1 193 ? -6.780 -16.838 -8.751 1.00 89.69 193 LEU A O 1
ATOM 1466 N N . PRO A 1 194 ? -4.575 -17.181 -9.029 1.00 87.31 194 PRO A N 1
ATOM 1467 C CA . PRO A 1 194 ? -4.497 -18.250 -8.033 1.00 87.31 194 PRO A CA 1
ATOM 1468 C C . PRO A 1 194 ? -4.857 -17.770 -6.621 1.00 87.31 194 PRO A C 1
ATOM 1470 O O . PRO A 1 194 ? -4.605 -16.615 -6.279 1.00 87.31 194 PRO A O 1
ATOM 1473 N N . ASP A 1 195 ? -5.356 -18.678 -5.778 1.00 82.62 195 ASP A N 1
ATOM 1474 C CA . ASP A 1 195 ? -5.651 -18.419 -4.363 1.00 82.62 195 ASP A CA 1
ATOM 1475 C C . ASP A 1 195 ? -4.839 -19.366 -3.446 1.00 82.62 195 ASP A C 1
ATOM 1477 O O . ASP A 1 195 ? -5.026 -20.586 -3.522 1.00 82.62 195 ASP A O 1
ATOM 1481 N N . PRO A 1 196 ? -3.909 -18.859 -2.608 1.00 83.38 196 PRO A N 1
ATOM 1482 C CA . PRO A 1 196 ? -3.525 -17.454 -2.471 1.00 83.38 196 PRO A CA 1
ATOM 1483 C C . PRO A 1 196 ? -2.619 -16.983 -3.625 1.00 83.38 196 PRO A C 1
ATOM 1485 O O . PRO A 1 196 ? -1.749 -17.735 -4.077 1.00 83.38 196 PRO A O 1
ATOM 1488 N N . PRO A 1 197 ? -2.728 -15.717 -4.064 1.00 86.38 197 PRO A N 1
ATOM 1489 C CA . PRO A 1 197 ? -1.887 -15.213 -5.140 1.00 86.38 197 PRO A CA 1
ATOM 1490 C C . PRO A 1 197 ? -0.489 -14.843 -4.636 1.00 86.38 197 PRO A C 1
ATOM 1492 O O . PRO A 1 197 ? -0.298 -14.294 -3.544 1.00 86.38 197 PRO A O 1
ATOM 1495 N N . THR A 1 198 ? 0.502 -15.084 -5.487 1.00 90.00 198 THR A N 1
ATOM 1496 C CA . THR A 1 198 ? 1.893 -14.644 -5.314 1.00 90.00 198 THR A CA 1
ATOM 1497 C C . THR A 1 198 ? 2.200 -13.454 -6.221 1.00 90.00 198 THR A C 1
ATOM 1499 O O . THR A 1 198 ? 1.519 -13.237 -7.224 1.00 90.00 198 THR A O 1
ATOM 1502 N N . ALA A 1 199 ? 3.264 -12.701 -5.914 1.00 90.19 199 ALA A N 1
ATOM 1503 C CA . ALA A 1 199 ? 3.718 -11.609 -6.779 1.00 90.19 199 ALA A CA 1
ATOM 1504 C C . ALA A 1 199 ? 4.013 -12.083 -8.214 1.00 90.19 199 ALA A C 1
ATOM 1506 O O . ALA A 1 199 ? 3.674 -11.368 -9.151 1.00 90.19 199 ALA A O 1
ATOM 1507 N N . ASP A 1 200 ? 4.601 -13.277 -8.377 1.00 92.31 200 ASP A N 1
ATOM 1508 C CA . ASP A 1 200 ? 4.846 -13.878 -9.694 1.00 92.31 200 ASP A CA 1
ATOM 1509 C C . ASP A 1 200 ? 3.534 -14.150 -10.421 1.00 92.31 200 ASP A C 1
ATOM 1511 O O . ASP A 1 200 ? 3.361 -13.663 -11.528 1.00 92.31 200 ASP A O 1
ATOM 1515 N N . SER A 1 201 ? 2.581 -14.833 -9.775 1.00 94.50 201 SER A N 1
ATOM 1516 C CA . SER A 1 201 ? 1.302 -15.174 -10.416 1.00 94.50 201 SER A CA 1
ATOM 1517 C C . SER A 1 201 ? 0.475 -13.943 -10.797 1.00 94.50 201 SER A C 1
ATOM 1519 O O . SER A 1 201 ? -0.158 -13.931 -11.847 1.00 94.50 201 SER A O 1
ATOM 1521 N N . ILE A 1 202 ? 0.509 -12.885 -9.974 1.00 94.75 202 ILE A N 1
ATOM 1522 C CA . ILE A 1 202 ? -0.176 -11.620 -10.269 1.00 94.75 202 ILE A CA 1
ATOM 1523 C C . ILE A 1 202 ? 0.446 -10.979 -11.504 1.00 94.75 202 ILE A C 1
ATOM 1525 O O . ILE A 1 202 ? -0.266 -10.594 -12.426 1.00 94.75 202 ILE A O 1
ATOM 1529 N N . VAL A 1 203 ? 1.774 -10.855 -11.521 1.00 95.88 203 VAL A N 1
ATOM 1530 C CA . VAL A 1 203 ? 2.484 -10.258 -12.651 1.00 95.88 203 VAL A CA 1
ATOM 1531 C C . VAL A 1 203 ? 2.285 -11.093 -13.909 1.00 95.88 203 VAL A C 1
ATOM 1533 O O . VAL A 1 203 ? 1.938 -10.530 -14.936 1.00 95.88 203 VAL A O 1
ATOM 1536 N N . GLU A 1 204 ? 2.450 -12.409 -13.833 1.00 95.62 204 GLU A N 1
ATOM 1537 C CA . GLU A 1 204 ? 2.294 -13.320 -14.966 1.00 95.62 204 GLU A CA 1
ATOM 1538 C C . GLU A 1 204 ? 0.913 -13.181 -15.608 1.00 95.62 204 GLU A C 1
ATOM 1540 O O . GLU A 1 204 ? 0.828 -12.889 -16.797 1.00 95.62 204 GLU A O 1
ATOM 1545 N N . VAL A 1 205 ? -0.161 -13.308 -14.824 1.00 97.19 205 VAL A N 1
ATOM 1546 C CA . VAL A 1 205 ? -1.534 -13.264 -15.347 1.00 97.19 205 VAL A CA 1
ATOM 1547 C C . VAL A 1 205 ? -1.892 -11.871 -15.868 1.00 97.19 205 VAL A C 1
ATOM 1549 O O . VAL A 1 205 ? -2.390 -11.740 -16.984 1.00 97.19 205 VAL A O 1
ATOM 1552 N N . VAL A 1 206 ? -1.630 -10.819 -15.087 1.00 97.12 206 VAL A N 1
ATOM 1553 C CA . VAL A 1 206 ? -2.097 -9.462 -15.418 1.00 97.12 206 VAL A CA 1
ATOM 1554 C C . VAL A 1 206 ? -1.265 -8.841 -16.539 1.00 97.12 206 VAL A C 1
ATOM 1556 O O . VAL A 1 206 ? -1.814 -8.188 -17.424 1.00 97.12 206 VAL A O 1
ATOM 1559 N N . ILE A 1 207 ? 0.057 -9.044 -16.543 1.00 97.50 207 ILE A N 1
ATOM 1560 C CA . ILE A 1 207 ? 0.918 -8.519 -17.611 1.00 97.50 207 ILE A CA 1
ATOM 1561 C C . ILE A 1 207 ? 0.725 -9.312 -18.900 1.00 97.50 207 ILE A C 1
ATOM 1563 O O . ILE A 1 207 ? 0.709 -8.693 -19.958 1.00 97.50 207 ILE A O 1
ATOM 1567 N N . ALA A 1 208 ? 0.530 -10.635 -18.852 1.00 96.25 208 ALA A N 1
ATOM 1568 C CA . ALA A 1 208 ? 0.243 -11.400 -20.068 1.00 96.25 208 ALA A CA 1
ATOM 1569 C C . ALA A 1 208 ? -1.060 -10.958 -20.748 1.00 96.25 208 ALA A C 1
ATOM 1571 O O . ALA A 1 208 ? -1.142 -10.995 -21.972 1.00 96.25 208 ALA A O 1
ATOM 1572 N N . ASP A 1 209 ? -2.055 -10.530 -19.972 1.00 96.56 209 ASP A N 1
ATOM 1573 C CA . ASP A 1 209 ? -3.327 -10.031 -20.490 1.00 96.56 209 ASP A CA 1
ATOM 1574 C C . ASP A 1 209 ? -3.232 -8.577 -21.000 1.00 96.56 209 ASP A C 1
ATOM 1576 O O . ASP A 1 209 ? -3.683 -8.284 -22.107 1.00 96.56 209 ASP A O 1
ATOM 1580 N N . LEU A 1 210 ? -2.598 -7.669 -20.248 1.00 95.81 210 LEU A N 1
ATOM 1581 C CA . LEU A 1 210 ? -2.544 -6.244 -20.612 1.00 95.81 210 LEU A CA 1
ATOM 1582 C C . LEU A 1 210 ? -1.399 -5.866 -21.554 1.00 95.81 210 LEU A C 1
ATOM 1584 O O . LEU A 1 210 ? -1.546 -4.979 -22.395 1.00 95.81 210 LEU A O 1
ATOM 1588 N N . LEU A 1 211 ? -0.228 -6.474 -21.372 1.00 96.19 211 LEU A N 1
ATOM 1589 C CA . LEU A 1 211 ? 1.030 -6.102 -22.027 1.00 96.19 211 LEU A CA 1
ATOM 1590 C C . LEU A 1 211 ? 1.860 -7.364 -22.352 1.00 96.19 211 LEU A C 1
ATOM 1592 O O . LEU A 1 211 ? 2.932 -7.556 -21.765 1.00 96.19 211 LEU A O 1
ATOM 1596 N N . PRO A 1 212 ? 1.402 -8.226 -23.286 1.00 94.75 212 PRO A N 1
ATOM 1597 C CA . PRO A 1 212 ? 1.983 -9.557 -23.509 1.00 94.75 212 PRO A CA 1
ATOM 1598 C C . PRO A 1 212 ? 3.485 -9.555 -23.835 1.00 94.75 212 PRO A C 1
ATOM 1600 O O . PRO A 1 212 ? 4.198 -10.515 -23.551 1.00 94.75 212 PRO A O 1
ATOM 1603 N N . ASP A 1 213 ? 3.988 -8.469 -24.423 1.00 96.19 213 ASP A N 1
ATOM 1604 C CA . ASP A 1 213 ? 5.392 -8.290 -24.796 1.00 96.19 213 ASP A CA 1
ATOM 1605 C C . ASP A 1 213 ? 6.296 -7.825 -23.638 1.00 96.19 213 ASP A C 1
ATOM 1607 O O . ASP A 1 213 ? 7.512 -7.745 -23.811 1.00 96.19 213 ASP A O 1
ATOM 1611 N N . GLN A 1 214 ? 5.744 -7.540 -22.453 1.00 96.31 214 GLN A N 1
ATOM 1612 C CA . GLN A 1 214 ? 6.511 -7.046 -21.302 1.00 96.31 214 GLN A CA 1
ATOM 1613 C C . GLN A 1 214 ? 6.794 -8.085 -20.211 1.00 96.31 214 GLN A C 1
ATOM 1615 O O . GLN A 1 214 ? 7.389 -7.733 -19.190 1.00 96.31 214 GLN A O 1
ATOM 1620 N N . GLY A 1 215 ? 6.434 -9.357 -20.407 1.00 96.00 215 GLY A N 1
ATOM 1621 C CA . GLY A 1 215 ? 6.632 -10.404 -19.394 1.00 96.00 215 GLY A CA 1
ATOM 1622 C C . GLY A 1 215 ? 8.062 -10.455 -18.827 1.00 96.00 215 GLY A C 1
ATOM 1623 O O . GLY A 1 215 ? 8.246 -10.422 -17.611 1.00 96.00 215 GLY A O 1
ATOM 1624 N N . GLU A 1 216 ? 9.087 -10.427 -19.689 1.00 96.75 216 GLU A N 1
ATOM 1625 C CA . GLU A 1 216 ? 10.492 -10.468 -19.242 1.00 96.75 216 GLU A CA 1
ATOM 1626 C C . GLU A 1 216 ? 10.913 -9.204 -18.476 1.00 96.75 216 GLU A C 1
ATOM 1628 O O . GLU A 1 216 ? 11.657 -9.288 -17.497 1.00 96.75 216 GLU A O 1
ATOM 1633 N N . LEU A 1 217 ? 10.423 -8.024 -18.874 1.00 97.50 217 LEU A N 1
ATOM 1634 C CA . LEU A 1 217 ? 10.697 -6.784 -18.145 1.00 97.50 217 LEU A CA 1
ATOM 1635 C C . LEU A 1 217 ? 10.167 -6.885 -16.711 1.00 97.50 217 LEU A C 1
ATOM 1637 O O . LEU A 1 217 ? 10.904 -6.633 -15.757 1.00 97.50 217 LEU A O 1
ATOM 1641 N N . TRP A 1 218 ? 8.911 -7.294 -16.544 1.00 97.06 218 TRP A N 1
ATOM 1642 C CA . TRP A 1 218 ? 8.308 -7.407 -15.219 1.00 97.06 218 TRP A CA 1
ATOM 1643 C C . TRP A 1 218 ? 8.939 -8.518 -14.375 1.00 97.06 218 TRP A C 1
ATOM 1645 O O . TRP A 1 218 ? 9.130 -8.325 -13.173 1.00 97.06 218 TRP A O 1
ATOM 1655 N N . ALA A 1 219 ? 9.374 -9.620 -14.991 1.00 95.44 219 ALA A N 1
ATOM 1656 C CA . ALA A 1 219 ? 10.158 -10.647 -14.309 1.00 95.44 219 ALA A CA 1
ATOM 1657 C C . ALA A 1 219 ? 11.499 -10.095 -13.779 1.00 95.44 219 ALA A C 1
ATOM 1659 O O . ALA A 1 219 ? 11.835 -10.307 -12.611 1.00 95.44 219 ALA A O 1
ATOM 1660 N N . ARG A 1 220 ? 12.243 -9.319 -14.585 1.00 96.50 220 ARG A N 1
ATOM 1661 C CA . ARG A 1 220 ? 13.477 -8.624 -14.146 1.00 96.50 220 ARG A CA 1
ATOM 1662 C C . ARG A 1 220 ? 13.208 -7.649 -13.000 1.00 96.50 220 ARG A C 1
ATOM 1664 O O . ARG A 1 220 ? 13.963 -7.597 -12.029 1.00 96.50 220 ARG A O 1
ATOM 1671 N N . LEU A 1 221 ? 12.120 -6.888 -13.090 1.00 96.00 221 LEU A N 1
ATOM 1672 C CA . LEU A 1 221 ? 11.717 -5.936 -12.055 1.00 96.00 221 LEU A CA 1
ATOM 1673 C C . LEU A 1 221 ? 11.368 -6.635 -10.735 1.00 96.00 221 LEU A C 1
ATOM 1675 O O . LEU A 1 221 ? 11.747 -6.143 -9.669 1.00 96.00 221 LEU A O 1
ATOM 1679 N N . LEU A 1 222 ? 10.707 -7.795 -10.788 1.00 93.88 222 LEU A N 1
ATOM 1680 C CA . LEU A 1 222 ? 10.433 -8.617 -9.609 1.00 93.88 222 LEU A CA 1
ATOM 1681 C C . LEU A 1 222 ? 11.717 -9.152 -8.962 1.00 93.88 222 LEU A C 1
ATOM 1683 O O . LEU A 1 222 ? 11.862 -9.023 -7.742 1.00 93.88 222 LEU A O 1
ATOM 1687 N N . ARG A 1 223 ? 12.664 -9.680 -9.748 1.00 93.81 223 ARG A N 1
ATOM 1688 C CA . ARG A 1 223 ? 13.970 -10.136 -9.233 1.00 93.81 223 ARG A CA 1
ATOM 1689 C C . ARG A 1 223 ? 14.734 -9.001 -8.552 1.00 93.81 223 ARG A C 1
ATOM 1691 O O . ARG A 1 223 ? 15.201 -9.145 -7.417 1.00 93.81 223 ARG A O 1
ATOM 1698 N N . LEU A 1 224 ? 14.769 -7.817 -9.172 1.00 93.25 224 LEU A N 1
ATOM 1699 C CA . LEU A 1 224 ? 15.347 -6.619 -8.553 1.00 93.25 224 LEU A CA 1
ATOM 1700 C C . LEU A 1 224 ? 14.638 -6.275 -7.234 1.00 93.25 224 LEU A C 1
ATOM 1702 O O . LEU A 1 224 ? 15.306 -6.037 -6.221 1.00 93.25 224 LEU A O 1
ATOM 1706 N N . ALA A 1 225 ? 13.297 -6.259 -7.231 1.00 90.62 225 ALA A N 1
ATOM 1707 C CA . ALA A 1 225 ? 12.474 -5.987 -6.052 1.00 90.62 225 ALA A CA 1
ATOM 1708 C C . ALA A 1 225 ? 12.806 -6.933 -4.893 1.00 90.62 225 ALA A C 1
ATOM 1710 O O . ALA A 1 225 ? 12.869 -6.484 -3.746 1.00 90.62 225 ALA A O 1
ATOM 1711 N N . ARG A 1 226 ? 13.084 -8.206 -5.184 1.00 89.19 226 ARG A N 1
ATOM 1712 C CA . ARG A 1 226 ? 13.452 -9.248 -4.209 1.00 89.19 226 ARG A CA 1
ATOM 1713 C C . ARG A 1 226 ? 14.918 -9.241 -3.789 1.00 89.19 226 ARG A C 1
ATOM 1715 O O . ARG A 1 226 ? 15.269 -9.996 -2.893 1.00 89.19 226 ARG A O 1
ATOM 1722 N N . PHE A 1 227 ? 15.733 -8.337 -4.337 1.00 89.62 227 PHE A N 1
ATOM 1723 C CA . PHE A 1 227 ? 17.190 -8.319 -4.141 1.00 89.62 227 PHE A CA 1
ATOM 1724 C C . PHE A 1 227 ? 17.889 -9.575 -4.689 1.00 89.62 227 PHE A C 1
ATOM 1726 O O . PHE A 1 227 ? 18.985 -9.906 -4.247 1.00 89.62 227 PHE A O 1
ATOM 1733 N N . GLU A 1 228 ? 17.269 -10.253 -5.654 1.00 90.31 228 GLU A N 1
ATOM 1734 C CA . GLU A 1 228 ? 17.864 -11.392 -6.364 1.00 90.31 228 GLU A CA 1
ATOM 1735 C C . GLU A 1 228 ? 18.814 -10.913 -7.470 1.00 90.31 228 GLU A C 1
ATOM 1737 O O . GLU A 1 228 ? 19.784 -11.594 -7.784 1.00 90.31 228 GLU A O 1
ATOM 1742 N N . ASP A 1 229 ? 18.583 -9.697 -7.982 1.00 88.31 229 ASP A N 1
ATOM 1743 C CA . ASP A 1 229 ? 19.439 -9.029 -8.960 1.00 88.31 229 ASP A CA 1
ATOM 1744 C C . ASP A 1 229 ? 20.110 -7.773 -8.365 1.00 88.31 229 ASP A C 1
ATOM 1746 O O . ASP A 1 229 ? 19.490 -6.954 -7.668 1.00 88.31 229 ASP A O 1
ATOM 1750 N N . AL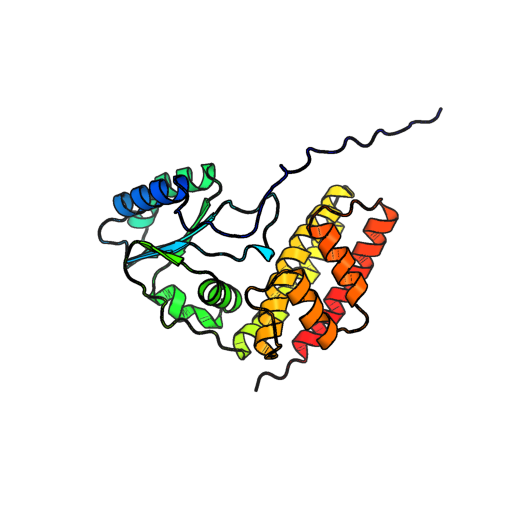A A 1 230 ? 21.394 -7.598 -8.691 1.00 89.88 230 ALA A N 1
ATOM 1751 C CA . ALA A 1 230 ? 22.214 -6.434 -8.351 1.00 89.88 230 ALA A CA 1
ATOM 1752 C C . ALA A 1 230 ? 22.932 -5.911 -9.614 1.00 89.88 230 ALA A C 1
ATOM 1754 O O . ALA A 1 230 ? 24.127 -6.155 -9.792 1.00 89.88 230 ALA A O 1
ATOM 1755 N N . PRO A 1 231 ? 22.200 -5.253 -10.533 1.00 93.00 231 PRO A N 1
ATOM 1756 C CA . PRO A 1 231 ? 22.778 -4.765 -11.780 1.00 93.00 231 PRO A CA 1
ATOM 1757 C C . PRO A 1 231 ? 23.841 -3.690 -11.518 1.00 93.00 231 PRO A C 1
ATOM 1759 O O . PRO A 1 231 ? 23.697 -2.875 -10.607 1.00 93.00 231 PRO A O 1
ATOM 1762 N N . GLY A 1 232 ? 24.890 -3.674 -12.344 1.00 95.38 232 GLY A N 1
ATOM 1763 C CA . GLY A 1 232 ? 25.825 -2.548 -12.407 1.00 95.38 232 GLY A CA 1
ATOM 1764 C C . GLY A 1 232 ? 25.178 -1.304 -13.026 1.00 95.38 232 GLY A C 1
ATOM 1765 O O . GLY A 1 232 ? 24.084 -1.392 -13.585 1.00 95.38 232 GLY A O 1
ATOM 1766 N N . HIS A 1 233 ? 25.880 -0.172 -12.961 1.00 95.00 233 HIS A N 1
ATOM 1767 C CA . HIS A 1 233 ? 25.390 1.155 -13.352 1.00 95.00 233 HIS A CA 1
ATOM 1768 C C . HIS A 1 233 ? 24.606 1.178 -14.677 1.00 95.00 233 HIS A C 1
ATOM 1770 O O . HIS A 1 233 ? 23.402 1.426 -14.676 1.00 95.00 233 HIS A O 1
ATOM 1776 N N . ASP A 1 234 ? 25.243 0.830 -15.800 1.00 97.31 234 ASP A N 1
ATOM 1777 C CA . ASP A 1 234 ? 24.614 0.911 -17.128 1.00 97.31 234 ASP A CA 1
ATOM 1778 C C . ASP A 1 234 ? 23.368 0.020 -17.246 1.00 97.31 234 ASP A C 1
ATOM 1780 O O . ASP A 1 234 ? 22.346 0.419 -17.806 1.00 97.31 234 ASP A O 1
ATOM 1784 N N . ALA A 1 235 ? 23.424 -1.186 -16.673 1.00 97.44 235 ALA A N 1
ATOM 1785 C CA . ALA A 1 235 ? 22.304 -2.122 -16.681 1.00 97.44 235 ALA A CA 1
ATOM 1786 C C . ALA A 1 235 ? 21.145 -1.641 -15.795 1.00 97.44 235 ALA A C 1
ATOM 1788 O O . ALA A 1 235 ? 19.981 -1.877 -16.127 1.00 97.44 235 ALA A O 1
ATOM 1789 N N . LEU A 1 236 ? 21.449 -0.964 -14.684 1.00 97.69 236 LEU A N 1
ATOM 1790 C CA . LEU A 1 236 ? 20.456 -0.352 -13.809 1.00 97.69 236 LEU A CA 1
ATOM 1791 C C . LEU A 1 236 ? 19.775 0.835 -14.494 1.00 97.69 236 LEU A C 1
ATOM 1793 O O . LEU A 1 236 ? 18.551 0.935 -14.432 1.00 97.69 236 LEU A O 1
ATOM 1797 N N . LEU A 1 237 ? 20.537 1.697 -15.174 1.00 97.44 237 LEU A N 1
ATOM 1798 C CA . LEU A 1 237 ? 19.985 2.823 -15.929 1.00 97.44 237 LEU A CA 1
ATOM 1799 C C . LEU A 1 237 ? 19.108 2.353 -17.094 1.00 97.44 237 LEU A C 1
ATOM 1801 O O . LEU A 1 237 ? 18.012 2.882 -17.284 1.00 97.44 237 LEU A O 1
ATOM 1805 N N . ALA A 1 238 ? 19.545 1.325 -17.827 1.00 97.94 238 ALA A N 1
ATOM 1806 C CA . ALA A 1 238 ? 18.738 0.707 -18.876 1.00 97.94 238 ALA A CA 1
ATOM 1807 C C . ALA A 1 238 ? 17.432 0.129 -18.307 1.00 97.94 238 ALA A C 1
ATOM 1809 O O . ALA A 1 238 ? 16.352 0.465 -18.786 1.00 97.94 238 ALA A O 1
ATOM 1810 N N . LEU A 1 239 ? 17.511 -0.657 -17.224 1.00 98.00 239 LEU A N 1
ATOM 1811 C CA . LEU A 1 239 ? 16.327 -1.217 -16.566 1.00 98.00 239 LEU A CA 1
ATOM 1812 C C . LEU A 1 239 ? 15.388 -0.128 -16.029 1.00 98.00 239 LEU A C 1
ATOM 1814 O O . LEU A 1 239 ? 14.173 -0.294 -16.072 1.00 98.00 239 LEU A O 1
ATOM 1818 N N . PHE A 1 240 ? 15.928 0.984 -15.530 1.00 97.88 240 PHE A N 1
ATOM 1819 C CA . PHE A 1 240 ? 15.130 2.125 -15.093 1.00 97.88 240 PHE A CA 1
ATOM 1820 C C . PHE A 1 240 ? 14.371 2.767 -16.264 1.00 97.88 240 PHE A C 1
ATOM 1822 O O . PHE A 1 240 ? 13.174 3.040 -16.147 1.00 97.88 240 PHE A O 1
ATOM 1829 N N . GLY A 1 241 ? 15.045 2.970 -17.401 1.00 97.81 241 GLY A N 1
ATOM 1830 C CA . GLY A 1 241 ? 14.425 3.461 -18.632 1.00 97.81 241 GLY A CA 1
ATOM 1831 C C . GLY A 1 241 ? 13.319 2.532 -19.138 1.00 97.81 241 GLY A C 1
ATOM 1832 O O . GLY A 1 241 ? 12.208 2.994 -19.411 1.00 97.81 241 GLY A O 1
ATOM 1833 N N . ASP A 1 242 ? 13.591 1.226 -19.173 1.00 97.94 242 ASP A N 1
ATOM 1834 C CA . ASP A 1 242 ? 12.606 0.205 -19.539 1.00 97.94 242 ASP A CA 1
ATOM 1835 C C . ASP A 1 242 ? 11.407 0.230 -18.576 1.00 97.94 242 ASP A C 1
ATOM 1837 O O . ASP A 1 242 ? 10.258 0.191 -19.012 1.00 97.94 242 ASP A O 1
ATOM 1841 N N . ALA A 1 243 ? 11.650 0.363 -17.266 1.00 97.31 243 ALA A N 1
ATOM 1842 C CA . ALA A 1 243 ? 10.599 0.431 -16.252 1.00 97.31 243 ALA A CA 1
ATOM 1843 C C . ALA A 1 243 ? 9.681 1.647 -16.434 1.00 97.31 243 ALA A C 1
ATOM 1845 O O . ALA A 1 243 ? 8.466 1.520 -16.286 1.00 97.31 243 ALA A O 1
ATOM 1846 N N . LEU A 1 244 ? 10.234 2.819 -16.771 1.00 97.12 244 LEU A N 1
ATOM 1847 C CA . LEU A 1 244 ? 9.439 4.018 -17.056 1.00 97.12 244 LEU A CA 1
ATOM 1848 C C . LEU A 1 244 ? 8.524 3.819 -18.270 1.00 97.12 244 LEU A C 1
ATOM 1850 O O . LEU A 1 244 ? 7.334 4.138 -18.209 1.00 97.12 244 LEU A O 1
ATOM 1854 N N . GLN A 1 245 ? 9.061 3.266 -19.359 1.00 96.81 245 GLN A N 1
ATOM 1855 C CA . GLN A 1 245 ? 8.278 2.984 -20.565 1.00 96.81 245 GLN A CA 1
ATOM 1856 C C . GLN A 1 245 ? 7.217 1.911 -20.299 1.00 96.81 245 GLN A C 1
ATOM 1858 O O . GLN A 1 245 ? 6.061 2.066 -20.698 1.00 96.81 245 GLN A O 1
ATOM 1863 N N . GLY A 1 246 ? 7.588 0.857 -19.571 1.00 96.69 246 GLY A N 1
ATOM 1864 C CA . GLY A 1 246 ? 6.681 -0.213 -19.178 1.00 96.69 246 GLY A CA 1
ATOM 1865 C C . GLY A 1 246 ? 5.514 0.290 -18.336 1.00 96.69 246 GLY A C 1
ATOM 1866 O O . GLY A 1 246 ? 4.359 -0.010 -18.631 1.00 96.69 246 GLY A O 1
ATOM 1867 N N . LEU A 1 247 ? 5.798 1.145 -17.350 1.00 96.12 247 LEU A N 1
ATOM 1868 C CA . LEU A 1 247 ? 4.775 1.785 -16.524 1.00 96.12 247 LEU A CA 1
ATOM 1869 C C . LEU A 1 247 ? 3.903 2.770 -17.297 1.00 96.12 247 LEU A C 1
ATOM 1871 O O . LEU A 1 247 ? 2.714 2.840 -17.010 1.00 96.12 247 LEU A O 1
ATOM 1875 N N . THR A 1 248 ? 4.454 3.505 -18.266 1.00 96.81 248 THR A N 1
ATOM 1876 C CA . THR A 1 248 ? 3.649 4.370 -19.146 1.00 96.81 248 THR A CA 1
ATOM 1877 C C . THR A 1 248 ? 2.614 3.536 -19.894 1.00 96.81 248 THR A C 1
ATOM 1879 O O . THR A 1 248 ? 1.422 3.812 -19.814 1.00 96.81 248 THR A O 1
ATOM 1882 N N . ARG A 1 249 ? 3.051 2.438 -20.521 1.00 97.25 249 ARG A N 1
ATOM 1883 C CA . ARG A 1 249 ? 2.151 1.520 -21.230 1.00 97.25 249 ARG A CA 1
ATOM 1884 C C . ARG A 1 249 ? 1.138 0.852 -20.300 1.00 97.25 249 ARG A C 1
ATOM 1886 O O . ARG A 1 249 ? 0.004 0.641 -20.705 1.00 97.25 249 ARG A O 1
ATOM 1893 N N . LEU A 1 250 ? 1.527 0.537 -19.062 1.00 96.69 250 LEU A N 1
ATOM 1894 C CA . LEU A 1 250 ? 0.605 -0.008 -18.064 1.00 96.69 250 LEU A CA 1
ATOM 1895 C C . LEU A 1 250 ? -0.452 1.017 -17.650 1.00 96.69 250 LEU A C 1
ATOM 1897 O O . LEU A 1 250 ? -1.617 0.659 -17.531 1.00 96.69 250 LEU A O 1
ATOM 1901 N N . VAL A 1 251 ? -0.063 2.277 -17.442 1.00 96.00 251 VAL A N 1
ATOM 1902 C CA . VAL A 1 251 ? -1.008 3.368 -17.169 1.00 96.00 251 VAL A CA 1
ATOM 1903 C C . VAL A 1 251 ? -2.012 3.489 -18.309 1.00 96.00 251 VAL A C 1
ATOM 1905 O O . VAL A 1 251 ? -3.205 3.514 -18.039 1.00 96.00 251 VAL A O 1
ATOM 1908 N N . ASP A 1 252 ? -1.541 3.512 -19.556 1.00 95.81 252 ASP A N 1
ATOM 1909 C CA . ASP A 1 252 ? -2.416 3.628 -20.725 1.00 95.81 252 ASP A CA 1
ATOM 1910 C C . ASP A 1 252 ? -3.349 2.411 -20.849 1.00 95.81 252 ASP A C 1
ATOM 1912 O O . ASP A 1 252 ? -4.529 2.565 -21.131 1.00 95.81 252 ASP A O 1
ATOM 1916 N N . ALA A 1 253 ? -2.862 1.197 -20.578 1.00 95.44 253 ALA A N 1
ATOM 1917 C CA . ALA A 1 253 ? -3.699 -0.003 -20.587 1.00 95.44 253 ALA A CA 1
ATOM 1918 C C . ALA A 1 253 ? -4.777 0.014 -19.487 1.00 95.44 253 ALA A C 1
ATOM 1920 O O . ALA A 1 253 ? -5.893 -0.446 -19.719 1.00 95.44 253 ALA A O 1
ATOM 1921 N N . VAL A 1 254 ? -4.453 0.545 -18.302 1.00 94.25 254 VAL A N 1
ATOM 1922 C CA . VAL A 1 254 ? -5.397 0.665 -17.178 1.00 94.25 254 VAL A CA 1
ATOM 1923 C C . VAL A 1 254 ? -6.425 1.780 -17.408 1.00 94.25 254 VAL A C 1
ATOM 1925 O O . VAL A 1 254 ? -7.581 1.623 -17.036 1.00 94.25 254 VAL A O 1
ATOM 1928 N N . ASP A 1 255 ? -6.028 2.875 -18.055 1.00 93.75 255 ASP A N 1
ATOM 1929 C CA . ASP A 1 255 ? -6.908 3.987 -18.455 1.00 93.75 255 ASP A CA 1
ATOM 1930 C C . ASP A 1 255 ? -7.986 3.553 -19.466 1.00 93.75 255 ASP A C 1
ATOM 1932 O O . ASP A 1 255 ? -9.079 4.107 -19.500 1.00 93.75 255 ASP A O 1
ATOM 1936 N N . GLN A 1 256 ? -7.697 2.529 -20.272 1.00 91.38 256 GLN A N 1
ATOM 1937 C CA . GLN A 1 256 ? -8.622 1.974 -21.267 1.00 91.38 256 GLN A CA 1
ATOM 1938 C C . GLN A 1 256 ? -9.466 0.804 -20.735 1.00 91.38 256 GLN A C 1
ATOM 1940 O O . GLN A 1 256 ? -10.087 0.089 -21.526 1.00 91.38 256 GLN A O 1
ATOM 1945 N N . LEU A 1 257 ? -9.474 0.558 -19.421 1.00 88.44 257 LEU A N 1
ATOM 1946 C CA . LEU A 1 257 ? -10.345 -0.462 -18.842 1.00 88.44 257 LEU A CA 1
ATOM 1947 C C . LEU A 1 257 ? -11.796 0.002 -18.902 1.00 88.44 257 LEU A C 1
ATOM 1949 O O . LEU A 1 257 ? -12.157 1.020 -18.320 1.00 88.44 257 LEU A O 1
ATOM 1953 N N . ASP A 1 258 ? -12.623 -0.783 -19.585 1.00 74.44 258 ASP A N 1
ATOM 1954 C CA . ASP A 1 258 ? -14.068 -0.612 -19.549 1.00 74.44 258 ASP A CA 1
ATOM 1955 C C . ASP A 1 258 ? -14.577 -1.159 -18.213 1.00 74.44 258 ASP A C 1
ATOM 1957 O O . ASP A 1 258 ? -14.442 -2.350 -17.919 1.00 74.44 258 ASP A O 1
ATOM 1961 N N . VAL A 1 259 ? -15.088 -0.267 -17.372 1.00 69.94 259 VAL A N 1
ATOM 1962 C CA . VAL A 1 259 ? -15.705 -0.606 -16.090 1.00 69.94 259 VAL A CA 1
ATOM 1963 C C . VAL A 1 259 ? -17.196 -0.377 -16.282 1.00 69.94 259 VAL A C 1
ATOM 1965 O O . VAL A 1 259 ? -17.659 0.762 -16.245 1.00 69.94 259 VAL A O 1
ATOM 1968 N N . GLY A 1 260 ? -17.894 -1.461 -16.631 1.00 52.12 260 GLY A N 1
ATOM 1969 C CA . GLY A 1 260 ? -19.331 -1.472 -16.917 1.00 52.12 260 GLY A CA 1
ATOM 1970 C C . GLY A 1 260 ? -20.206 -1.269 -15.691 1.00 52.12 260 GLY A C 1
ATOM 1971 O O . GLY A 1 260 ? -19.786 -1.689 -14.588 1.00 52.12 260 GLY A O 1
#

Secondary structure (DSSP, 8-state):
---------PPPPPS---S---SS--HHHHHHHHHHHHHHGGGEEEEEEE--GGG--TTS-SEEEEEEES---HHHHHHHHHHHHHHHHTTEEEEEE-HHHHHTTTTTSHHHHHHHHHH-EEEEE----TT----HHHHHHHHHHHHHHHHHHHHHHHHH--SHHHHHHHHHHHHHHHHHHHHHHHHHTT----SS--HHHHHHHHHHHH-GGGHHHHHHHHHHHTT-----HHHHHHHHHHHHHHHHHHHHHHHT----

Sequence (260 aa):
MDHVVSASAGPMPPAGYNGAMDSTPDPTITKLVGALQQALGGSLVSIYTFGASFARGPTAPNARLLVLVDHLDGPLLERLSPVSAEARKERILLRLDTPKGVLASTDVFPVFTLELIDTRVLVAGTDTLASLEVHPEHLALHCEQSLRVLHRNLLVGYLSASEDRDIAQLLRQQIRRAVYLLRAVGLVRELPLPDPPTADSIVEVVIADLLPDQGELWARLLRLARFEDAPGHDALLALFGDALQGLTRLVDAVDQLDVG

Radius of gyration: 20.46 Å; chains: 1; bounding box: 68×34×53 Å

pLDDT: mean 86.67, std 19.41, range [24.28, 98.44]

Foldseek 3Di:
DDDDDDDPDDDDQDPDDDPDDDPDPDVLVVVLVVLLCVLCPPFWAFKKWWDDPQLDDSLAAPTEIETAGQDDDDSSVVSCVVSCVSCVVNSYHYDYDHLCGLQVCCLVPVLVLVRCVQTIDTPDHDPSCPVRDHALVSLLVVLLVLLVVLLVQLVVQVVVDPDLVSNLVSLLNSLSVNLSSLVSVCVSVVWPADVVHHSLSSLVRSCCVQPVPCSVLNVVSSCSNHVVDDDDDVVSVVSSVVVSVVSVSVSVSSVPDDRD